Protein AF-A0A1I8D638-F1 (afdb_monomer_lite)

pLDDT: mean 70.07, std 14.97, range [27.53, 92.19]

Secondary structure (DSSP, 8-state):
---S--S--HHHHHHHHSTT-EEEEEE--HHHHHHTGGGSPTTHHHHHHHHHIIIIIS-TTTTTTT--EEEEEEE--TTT-TTHHHHHHHHHHHHHH-B-TT-SSBGGGSS--S-EE---STTTTTS--EEHHHHHHHHHHHHT-HHHHHTTT---HHHHHHHHHHHHHHHHHH-TTTHHHH----

Foldseek 3Di:
DDDPPPDDDPQVVCLVPPFAQEDEAEAEPVVVCVVCVVVDPVCNVVVVQVVCCVVADPDPPCNVVSGYNYPGYYYAYPVVRPCVVVVVVVVVVSQQPDDDVPDPDRQVRDPDVFQFDQDPDPVCNLFFSARPVVVCVLVVCLCPDPVCVVVVNDDDPVRSVVVSVVVVVVCCVPCVPVVCVRGPDD

Sequence (186 aa):
MLTKESMPSPTSKVQARAPNCPVIIVGTHYDDILANLGKLPSNYIESLKTTIRERFIDIADSGKKGLLEVFDTFFVSNKTKFNVKSLFNILYKAAYELKIAGGKVKALEQKFPQILINFDDMALKGYVFLDAQWLFDALSRLVTMKEVIANYGIMEIAVFMKLTAKLCNQWLNKDKTIMKTRFKVD

Structure (mmCIF, N/CA/C/O backbone):
data_AF-A0A1I8D638-F1
#
_entry.id   AF-A0A1I8D638-F1
#
loop_
_atom_site.group_PDB
_atom_site.id
_atom_site.type_symbol
_atom_site.label_atom_id
_atom_site.label_alt_id
_atom_site.label_comp_id
_atom_site.label_asym_id
_atom_site.label_entity_id
_atom_site.label_seq_id
_atom_site.pdbx_PDB_ins_code
_atom_site.Cartn_x
_atom_site.Cartn_y
_atom_site.Cartn_z
_atom_site.occupancy
_atom_site.B_iso_or_equiv
_atom_site.auth_seq_id
_atom_site.auth_comp_id
_atom_site.auth_asym_id
_atom_site.auth_atom_id
_atom_site.pdbx_PDB_model_num
ATOM 1 N N . MET A 1 1 ? -21.589 9.301 -24.549 1.00 30.81 1 MET A N 1
ATOM 2 C CA . MET A 1 1 ? -21.676 8.652 -23.223 1.00 30.81 1 MET A CA 1
ATOM 3 C C . MET A 1 1 ? -20.482 7.722 -23.077 1.00 30.81 1 MET A C 1
ATOM 5 O O . MET A 1 1 ? -20.511 6.632 -23.624 1.00 30.81 1 MET A O 1
ATOM 9 N N . LEU A 1 2 ? -19.406 8.177 -22.433 1.00 27.53 2 LEU A N 1
ATOM 10 C CA . LEU A 1 2 ? -18.275 7.319 -22.068 1.00 27.53 2 LEU A CA 1
ATOM 11 C C . LEU A 1 2 ? -18.612 6.687 -20.714 1.00 27.53 2 LEU A C 1
ATOM 13 O O . LEU A 1 2 ? -18.809 7.392 -19.724 1.00 27.53 2 LEU A O 1
ATOM 17 N N . THR A 1 3 ? -18.788 5.372 -20.712 1.00 32.09 3 THR A N 1
ATOM 18 C CA . THR A 1 3 ? -19.064 4.556 -19.530 1.00 32.09 3 THR A CA 1
ATOM 19 C C . THR A 1 3 ? -17.889 4.634 -18.549 1.00 32.09 3 THR A C 1
ATOM 21 O O . THR A 1 3 ? -16.726 4.665 -18.941 1.00 32.09 3 THR A O 1
ATOM 24 N N . LYS A 1 4 ? -18.204 4.707 -17.252 1.00 34.72 4 LYS A N 1
ATOM 25 C CA . LYS A 1 4 ? -17.300 4.938 -16.105 1.00 34.72 4 LYS A CA 1
ATOM 26 C C . LYS A 1 4 ? -16.267 3.815 -15.828 1.00 34.72 4 LYS A C 1
ATOM 28 O O . LYS A 1 4 ? -15.847 3.657 -14.688 1.00 34.72 4 LYS A O 1
ATOM 33 N N . GLU A 1 5 ? -15.821 3.051 -16.822 1.00 42.62 5 GLU A N 1
ATOM 34 C CA . GLU A 1 5 ? -14.990 1.847 -16.617 1.00 42.62 5 GLU A CA 1
ATOM 35 C C . GLU A 1 5 ? -13.594 1.900 -17.267 1.00 42.62 5 GLU A C 1
ATOM 37 O O . GLU A 1 5 ? -13.072 0.883 -17.708 1.00 42.62 5 GLU A O 1
ATOM 42 N N . SER A 1 6 ? -12.934 3.061 -17.329 1.00 36.56 6 SER A N 1
ATOM 43 C CA . SER A 1 6 ? -11.603 3.149 -17.965 1.00 36.56 6 SER A CA 1
ATOM 44 C C . SER A 1 6 ? -10.405 3.150 -17.007 1.00 36.56 6 SER A C 1
ATOM 46 O O . SER A 1 6 ? -9.287 3.416 -17.447 1.00 36.56 6 SER A O 1
ATOM 48 N N . MET A 1 7 ? -10.580 2.864 -15.712 1.00 32.31 7 MET A N 1
ATOM 49 C CA . MET A 1 7 ? -9.438 2.631 -14.821 1.00 32.31 7 MET A CA 1
ATOM 50 C C . MET A 1 7 ? -9.579 1.305 -14.074 1.00 32.31 7 MET A C 1
ATOM 52 O O . MET A 1 7 ? -10.520 1.161 -13.292 1.00 32.31 7 MET A O 1
ATOM 56 N N . PRO A 1 8 ? -8.639 0.353 -14.250 1.00 47.75 8 PRO A N 1
ATOM 57 C CA . PRO A 1 8 ? -8.574 -0.810 -13.381 1.00 47.75 8 PRO A CA 1
ATOM 58 C C . PRO A 1 8 ? -8.438 -0.322 -11.938 1.00 47.75 8 PRO A C 1
ATOM 60 O O . PRO A 1 8 ? -7.533 0.466 -11.630 1.00 47.75 8 PRO A O 1
ATOM 63 N N . SER A 1 9 ? -9.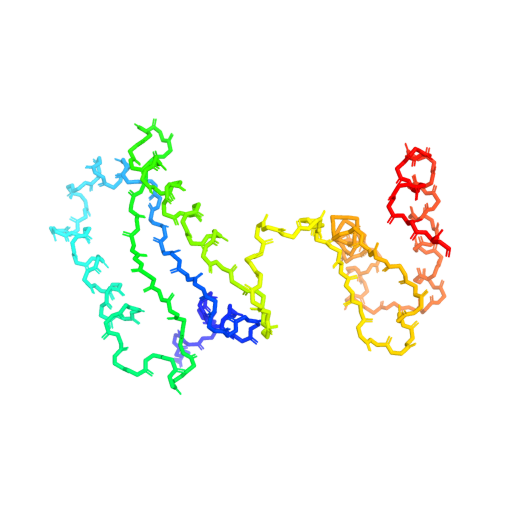356 -0.757 -11.071 1.00 60.38 9 SER A N 1
ATOM 64 C CA . SER A 1 9 ? -9.303 -0.445 -9.648 1.00 60.38 9 SER A CA 1
ATOM 65 C C . SER A 1 9 ? -7.925 -0.838 -9.096 1.00 60.38 9 SER A C 1
ATOM 67 O O . SER A 1 9 ? -7.326 -1.808 -9.564 1.00 60.38 9 SER A O 1
ATOM 69 N N . PRO A 1 10 ? -7.374 -0.122 -8.100 1.00 56.66 10 PRO A N 1
ATOM 70 C CA . PRO A 1 10 ? -6.087 -0.485 -7.500 1.00 56.66 10 PRO A CA 1
ATOM 71 C C . PRO A 1 10 ? -6.001 -1.971 -7.113 1.00 56.66 10 PRO A C 1
ATOM 73 O O . PRO A 1 10 ? -4.953 -2.594 -7.256 1.00 56.66 10 PRO A O 1
ATOM 76 N N . THR A 1 11 ? -7.136 -2.556 -6.725 1.00 54.25 11 THR A N 1
ATOM 77 C CA . THR A 1 11 ? -7.296 -3.980 -6.425 1.00 54.25 11 THR A CA 1
ATOM 78 C C . THR A 1 11 ? -7.024 -4.908 -7.615 1.00 54.25 11 THR A C 1
ATOM 80 O O . THR A 1 11 ? -6.349 -5.918 -7.440 1.00 54.25 11 THR A O 1
ATOM 83 N N . SER A 1 12 ? -7.447 -4.573 -8.839 1.00 57.31 12 SER A N 1
ATOM 84 C CA . SER A 1 12 ? -7.190 -5.432 -10.004 1.00 57.31 12 SER A CA 1
ATOM 85 C C . SER A 1 12 ? -5.722 -5.406 -10.447 1.00 57.31 12 SER A C 1
ATOM 87 O O . SER A 1 12 ? -5.205 -6.411 -10.932 1.00 57.31 12 SER A O 1
ATOM 89 N N . LYS A 1 13 ? -5.004 -4.298 -10.199 1.00 62.06 13 LYS A N 1
ATOM 90 C CA . LYS A 1 13 ? -3.551 -4.203 -10.442 1.00 62.06 13 LYS A CA 1
ATOM 91 C C . LYS A 1 13 ? -2.732 -5.061 -9.478 1.00 62.06 13 LYS A C 1
ATOM 93 O O . LYS A 1 13 ? -1.738 -5.647 -9.901 1.00 62.06 13 LYS A O 1
ATOM 98 N N . VAL A 1 14 ? -3.128 -5.116 -8.203 1.00 58.19 14 VAL A N 1
ATOM 99 C CA . VAL A 1 14 ? -2.468 -5.968 -7.199 1.00 58.19 14 VAL A CA 1
ATOM 100 C C . VAL A 1 14 ? -2.702 -7.433 -7.541 1.00 58.19 14 VAL A C 1
ATOM 102 O O . VAL A 1 14 ? -1.742 -8.188 -7.632 1.00 58.19 14 VAL A O 1
ATOM 105 N N . GLN A 1 15 ? -3.944 -7.812 -7.840 1.00 59.94 15 GLN A N 1
ATOM 106 C CA . GLN A 1 15 ? -4.294 -9.194 -8.159 1.00 59.94 15 GLN A CA 1
ATOM 107 C C . GLN A 1 15 ? -3.544 -9.743 -9.379 1.00 59.94 15 GLN A C 1
ATOM 109 O O . GLN A 1 15 ? -3.073 -10.876 -9.356 1.00 59.94 15 GLN A O 1
ATOM 114 N N . ALA A 1 16 ? -3.384 -8.932 -10.429 1.00 57.12 16 ALA A N 1
ATOM 115 C CA . ALA A 1 16 ? -2.659 -9.331 -11.635 1.00 57.12 16 ALA A CA 1
ATOM 116 C C . ALA A 1 16 ? -1.157 -9.581 -11.398 1.00 57.12 16 ALA A C 1
ATOM 118 O O . ALA A 1 16 ? -0.514 -10.243 -12.208 1.00 57.12 16 ALA A O 1
ATOM 119 N N . ARG A 1 17 ? -0.581 -9.028 -10.321 1.00 61.28 17 ARG A N 1
ATOM 120 C CA . ARG A 1 17 ? 0.860 -9.104 -10.018 1.00 61.28 17 ARG A CA 1
ATOM 121 C C . ARG A 1 17 ? 1.187 -9.965 -8.798 1.00 61.28 17 ARG A C 1
ATOM 123 O O . ARG A 1 17 ? 2.311 -10.436 -8.685 1.00 61.28 17 ARG A O 1
ATOM 130 N N . ALA A 1 18 ? 0.234 -10.144 -7.891 1.00 60.12 18 ALA A N 1
ATOM 131 C CA . ALA A 1 18 ? 0.392 -10.862 -6.634 1.00 60.12 18 ALA A CA 1
ATOM 132 C C . ALA A 1 18 ? -0.913 -11.608 -6.293 1.00 60.12 18 ALA A C 1
ATOM 134 O O . ALA A 1 18 ? -1.657 -11.182 -5.402 1.00 60.12 18 ALA A O 1
ATOM 135 N N . PRO A 1 19 ? -1.228 -12.694 -7.023 1.00 63.66 19 PRO A N 1
ATOM 136 C CA . PRO A 1 19 ? -2.411 -13.498 -6.743 1.00 63.66 19 PRO A CA 1
ATOM 137 C C . PRO A 1 19 ? -2.317 -14.105 -5.336 1.00 63.66 19 PRO A C 1
ATOM 139 O O . PRO A 1 19 ? -1.244 -14.533 -4.912 1.00 63.66 19 PRO A O 1
ATOM 142 N N . ASN A 1 20 ? -3.443 -14.144 -4.618 1.00 63.47 20 ASN A N 1
ATOM 143 C CA . ASN A 1 20 ? -3.562 -14.669 -3.247 1.00 63.47 20 ASN A CA 1
ATOM 144 C C . ASN A 1 20 ? -2.729 -13.910 -2.191 1.00 63.47 20 ASN A C 1
ATOM 146 O O . ASN A 1 20 ? -2.428 -14.447 -1.127 1.00 63.47 20 ASN A O 1
ATOM 150 N N . CYS A 1 21 ? -2.328 -12.667 -2.475 1.00 67.69 21 CYS A N 1
ATOM 151 C CA . CYS A 1 21 ? -1.677 -11.812 -1.487 1.00 67.69 21 CYS A CA 1
ATOM 152 C C . CYS A 1 21 ? -2.709 -11.286 -0.472 1.00 67.69 21 CYS A C 1
ATOM 154 O O . CYS A 1 21 ? -3.770 -10.812 -0.897 1.00 67.69 21 CYS A O 1
ATOM 156 N N . PRO A 1 22 ? -2.414 -11.314 0.843 1.00 72.00 22 PRO A N 1
ATOM 157 C CA . PRO A 1 22 ? -3.300 -10.743 1.846 1.00 72.00 22 PRO A CA 1
ATOM 158 C C . PRO A 1 22 ? -3.406 -9.226 1.681 1.00 72.00 22 PRO A C 1
ATOM 160 O O . PRO A 1 22 ? -2.396 -8.520 1.632 1.00 72.00 22 PRO A O 1
ATOM 163 N N . VAL A 1 23 ? -4.634 -8.706 1.638 1.00 78.00 23 VAL A N 1
ATOM 164 C CA . VAL A 1 23 ? -4.889 -7.264 1.523 1.00 78.00 23 VAL A CA 1
ATOM 165 C C . VAL A 1 23 ? -5.687 -6.756 2.717 1.00 78.00 23 VAL A C 1
ATOM 167 O O . VAL A 1 23 ? -6.638 -7.381 3.179 1.00 78.00 23 VAL A O 1
ATOM 170 N N . ILE A 1 24 ? -5.299 -5.584 3.217 1.00 82.38 24 ILE A N 1
ATOM 171 C CA . ILE A 1 24 ? -6.010 -4.858 4.271 1.00 82.38 24 ILE A CA 1
ATOM 172 C C . ILE A 1 24 ? -6.412 -3.501 3.704 1.00 82.38 24 ILE A C 1
ATOM 174 O O . ILE A 1 24 ? -5.575 -2.775 3.163 1.00 82.38 24 ILE A O 1
ATOM 178 N N . ILE A 1 25 ? -7.688 -3.146 3.835 1.00 84.94 25 ILE A N 1
ATOM 179 C CA . ILE A 1 25 ? -8.183 -1.833 3.414 1.00 84.94 25 ILE A CA 1
ATOM 180 C C . ILE A 1 25 ? -8.064 -0.872 4.598 1.00 84.94 25 ILE A C 1
ATOM 182 O O . ILE A 1 25 ? -8.566 -1.146 5.687 1.00 84.94 25 ILE A O 1
ATOM 186 N N . VAL A 1 26 ? -7.403 0.270 4.397 1.00 88.31 26 VAL A N 1
ATOM 187 C CA . VAL A 1 26 ? -7.189 1.269 5.455 1.00 88.31 26 VAL A CA 1
ATOM 188 C C . VAL A 1 26 ? -7.866 2.587 5.087 1.00 88.31 26 VAL A C 1
ATOM 190 O O . VAL A 1 26 ? -7.452 3.273 4.155 1.00 88.31 26 VAL A O 1
ATOM 193 N N . GLY A 1 27 ? -8.898 2.957 5.844 1.00 88.00 27 GLY A N 1
ATOM 194 C CA . GLY A 1 27 ? -9.519 4.278 5.792 1.00 88.00 27 GLY A CA 1
ATOM 195 C C . GLY A 1 27 ? -8.747 5.261 6.669 1.00 88.00 27 GLY A C 1
ATOM 196 O O . GLY A 1 27 ? -8.607 5.044 7.869 1.00 88.00 27 GLY A O 1
ATOM 197 N N . THR A 1 28 ? -8.237 6.343 6.089 1.00 87.88 28 THR A N 1
ATOM 198 C CA . THR A 1 28 ? -7.481 7.379 6.817 1.00 87.88 28 THR A CA 1
ATOM 199 C C . THR A 1 28 ? -8.359 8.593 7.136 1.00 87.88 28 THR A C 1
ATOM 201 O O . THR A 1 28 ? -9.505 8.654 6.696 1.00 87.88 28 THR A O 1
ATOM 204 N N . HIS A 1 29 ? -7.825 9.558 7.896 1.00 89.06 29 HIS A N 1
ATOM 205 C CA . HIS A 1 29 ? -8.517 10.810 8.255 1.00 89.06 29 HIS A CA 1
ATOM 206 C C . HIS A 1 29 ? -9.851 10.586 8.983 1.00 89.06 29 HIS A C 1
ATOM 208 O O . HIS A 1 29 ? -10.813 11.334 8.816 1.00 89.06 29 HIS A O 1
ATOM 214 N N . TYR A 1 30 ? -9.923 9.534 9.805 1.00 89.62 30 TYR A N 1
ATOM 215 C CA . TYR A 1 30 ? -11.141 9.195 10.540 1.00 89.62 30 TYR A CA 1
ATOM 216 C C . TYR A 1 30 ? -11.636 10.342 11.436 1.00 89.62 30 TYR A C 1
ATOM 218 O O . TYR A 1 30 ? -12.834 10.555 11.581 1.00 89.62 30 TYR A O 1
ATOM 226 N N . ASP A 1 31 ? -10.711 11.120 11.990 1.00 89.81 31 ASP A N 1
ATOM 227 C CA . ASP A 1 31 ? -10.987 12.312 12.786 1.00 89.81 31 ASP A CA 1
ATOM 228 C C . ASP A 1 31 ? -11.711 13.414 12.004 1.00 89.81 31 ASP A C 1
ATOM 230 O O . ASP A 1 31 ? -12.661 14.000 12.523 1.00 89.81 31 ASP A O 1
ATOM 234 N N . ASP A 1 32 ? -11.330 13.653 10.749 1.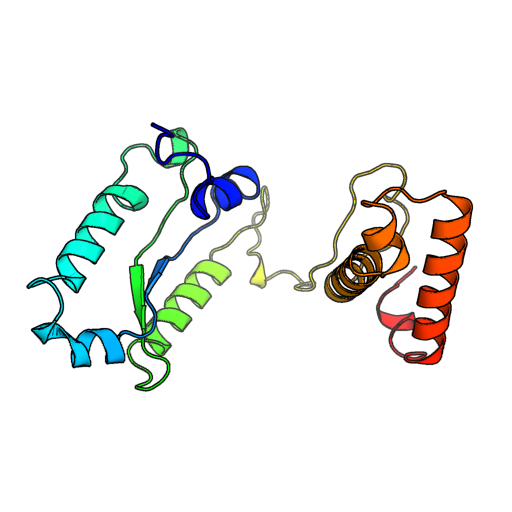00 89.06 32 ASP A N 1
ATOM 235 C CA . ASP A 1 32 ? -11.986 14.659 9.908 1.00 89.06 32 ASP A CA 1
ATOM 236 C C . ASP A 1 32 ? -13.389 14.211 9.484 1.00 89.06 32 ASP A C 1
ATOM 238 O O . ASP A 1 32 ? -14.304 15.031 9.385 1.00 89.06 32 ASP A O 1
ATOM 242 N N . ILE A 1 33 ? -13.585 12.905 9.278 1.00 86.94 33 ILE A N 1
ATOM 243 C CA . ILE A 1 33 ? -14.903 12.319 8.994 1.00 86.94 33 ILE A CA 1
ATOM 244 C C . ILE A 1 33 ? -15.831 12.521 10.195 1.00 86.94 33 ILE A C 1
ATOM 246 O O . ILE A 1 33 ? -16.963 12.970 10.020 1.00 86.94 33 ILE A O 1
ATOM 250 N N . LEU A 1 34 ? -15.346 12.249 11.412 1.00 86.56 34 LEU A N 1
ATOM 251 C CA . LEU A 1 34 ? -16.111 12.466 12.642 1.00 86.56 34 LEU A CA 1
ATOM 252 C C . LEU A 1 34 ? -16.459 13.947 12.851 1.00 86.56 34 LEU A C 1
ATOM 254 O O . LEU A 1 34 ? -17.591 14.269 13.205 1.00 86.56 34 LEU A O 1
ATOM 258 N N . ALA A 1 35 ? -15.516 14.853 12.582 1.00 86.69 35 ALA A N 1
ATOM 259 C CA . ALA A 1 35 ? -15.741 16.293 12.699 1.00 86.69 35 ALA A CA 1
ATOM 260 C C . ALA A 1 35 ? -16.771 16.833 11.687 1.00 86.69 35 ALA A C 1
ATOM 262 O O . ALA A 1 35 ? -17.405 17.856 11.939 1.00 86.69 35 ALA A O 1
ATOM 263 N N . ASN A 1 36 ? -16.962 16.149 10.554 1.00 86.62 36 ASN A N 1
ATOM 264 C CA . ASN A 1 36 ? -17.872 16.557 9.481 1.00 86.62 36 ASN A CA 1
ATOM 265 C C . ASN A 1 36 ? -19.113 15.659 9.354 1.00 86.62 36 ASN A C 1
ATOM 267 O O . ASN A 1 36 ? -19.772 15.685 8.313 1.00 86.62 36 ASN A O 1
ATOM 271 N N . LEU A 1 37 ? -19.483 14.910 10.400 1.00 80.44 37 LEU A N 1
ATOM 272 C CA . LEU A 1 37 ? -20.666 14.037 10.378 1.00 80.44 37 LEU A CA 1
ATOM 273 C C . LEU A 1 37 ? -21.953 14.775 9.981 1.00 80.44 37 LEU A C 1
ATOM 275 O O . LEU A 1 37 ? -22.783 14.199 9.293 1.00 80.44 37 LEU A O 1
ATOM 279 N N . GLY A 1 38 ? -22.093 16.059 10.328 1.00 79.12 38 GLY A N 1
ATOM 280 C CA . GLY A 1 38 ? -23.257 16.870 9.940 1.00 79.12 38 GLY A CA 1
ATOM 281 C C . GLY A 1 38 ? -23.368 17.182 8.440 1.00 79.12 38 GLY A C 1
ATOM 282 O O . GLY A 1 38 ? -24.427 17.605 7.989 1.00 79.12 38 GLY A O 1
ATOM 283 N N . LYS A 1 39 ? -22.296 16.989 7.659 1.00 84.44 39 LYS A N 1
ATOM 284 C CA . LYS A 1 39 ? -22.277 17.164 6.193 1.00 84.44 39 LYS A CA 1
ATOM 285 C C . LYS A 1 39 ? -22.324 15.837 5.438 1.00 84.44 39 LYS A C 1
ATOM 287 O O . LYS A 1 39 ? -22.452 15.834 4.215 1.00 84.44 39 LYS A O 1
ATOM 292 N N . LEU A 1 40 ? -22.151 14.727 6.147 1.00 82.88 40 LEU A N 1
ATOM 293 C CA . LEU A 1 40 ? -22.117 13.391 5.577 1.00 82.88 40 LEU A CA 1
ATOM 294 C C . LEU A 1 40 ? -23.476 12.708 5.761 1.00 82.88 40 LEU A C 1
ATOM 296 O O . LEU A 1 40 ? -24.234 13.068 6.662 1.00 82.88 40 LEU A O 1
ATOM 300 N N . PRO A 1 41 ? -23.798 11.709 4.923 1.00 82.25 41 PRO A N 1
ATOM 301 C CA . PRO A 1 41 ? -24.972 10.876 5.137 1.00 82.25 41 PRO A CA 1
ATOM 302 C C . PRO A 1 41 ? -24.966 10.270 6.546 1.00 82.25 41 PRO A C 1
ATOM 304 O O . PRO A 1 41 ? -23.911 9.887 7.065 1.00 82.25 41 PRO A O 1
ATOM 307 N N . SER A 1 42 ? -26.143 10.139 7.157 1.00 80.44 42 SER A N 1
ATOM 308 C CA . SER A 1 42 ? -26.278 9.395 8.409 1.00 80.44 42 SER A CA 1
ATOM 309 C C . SER A 1 42 ? -25.725 7.977 8.230 1.00 80.44 42 SER A C 1
ATOM 311 O O . SER A 1 42 ? -25.888 7.352 7.182 1.00 80.44 42 SER A O 1
ATOM 313 N N . ASN A 1 43 ? -25.003 7.485 9.238 1.00 84.25 43 ASN A N 1
ATOM 314 C CA . ASN A 1 43 ? -24.348 6.172 9.219 1.00 84.25 43 ASN A CA 1
ATOM 315 C C . ASN A 1 43 ? -23.342 5.960 8.067 1.00 84.25 43 ASN A C 1
ATOM 317 O O . ASN A 1 43 ? -23.059 4.820 7.703 1.00 84.25 43 ASN A O 1
ATOM 321 N N . TYR A 1 44 ? -22.744 7.027 7.520 1.00 86.19 44 TYR A N 1
ATOM 322 C CA . TYR A 1 44 ? -21.774 6.947 6.418 1.00 86.19 44 TYR A CA 1
ATOM 323 C C . TYR A 1 44 ? -20.658 5.912 6.640 1.00 86.19 44 TYR A C 1
ATOM 325 O O . TYR A 1 44 ? -20.383 5.099 5.761 1.00 86.19 44 TYR A O 1
ATOM 333 N N . ILE A 1 45 ? -20.035 5.899 7.824 1.00 85.12 45 ILE A N 1
ATOM 334 C CA . ILE A 1 45 ? -18.943 4.962 8.147 1.00 85.12 45 ILE A CA 1
ATOM 335 C C . ILE A 1 45 ? -19.435 3.510 8.135 1.00 85.12 45 ILE A C 1
ATOM 337 O O . ILE A 1 45 ? -18.719 2.616 7.687 1.00 85.12 45 ILE A O 1
ATOM 341 N N . GLU A 1 46 ? -20.641 3.266 8.637 1.00 87.94 46 GLU A N 1
ATOM 342 C CA . GLU A 1 46 ? -21.214 1.926 8.725 1.00 87.94 46 GLU A CA 1
ATOM 343 C C . GLU A 1 46 ? -21.656 1.429 7.350 1.00 87.94 46 GLU A C 1
ATOM 345 O O . GLU A 1 46 ? -21.275 0.335 6.946 1.00 87.94 46 GLU A O 1
ATOM 350 N N . SER A 1 47 ? -22.317 2.284 6.567 1.00 86.56 47 SER A N 1
ATOM 351 C CA . SER A 1 47 ? -22.637 2.014 5.164 1.00 86.56 47 SER A CA 1
ATOM 352 C C . SER A 1 47 ? -21.381 1.725 4.333 1.00 86.56 47 SER A C 1
ATOM 354 O O . SER A 1 47 ? -21.366 0.787 3.534 1.00 86.56 47 SER A O 1
ATOM 356 N N . LEU A 1 48 ? -20.295 2.472 4.560 1.00 85.06 48 LEU A N 1
ATOM 357 C CA . LEU A 1 48 ? -19.017 2.248 3.890 1.00 85.06 48 LEU A CA 1
ATOM 358 C C . LEU A 1 48 ? -18.393 0.905 4.291 1.00 85.06 48 LEU A C 1
ATOM 360 O O . LEU A 1 48 ? -17.936 0.168 3.421 1.00 85.06 48 LEU A O 1
ATOM 364 N N . LYS A 1 49 ? -18.406 0.558 5.585 1.00 86.06 49 LYS A N 1
ATOM 365 C CA . LYS A 1 49 ? -17.952 -0.756 6.073 1.00 86.06 49 LYS A CA 1
ATOM 366 C C . LYS A 1 49 ? -18.733 -1.892 5.425 1.00 86.06 49 LYS A C 1
ATOM 368 O O . LYS A 1 49 ? -18.115 -2.837 4.946 1.00 86.06 49 LYS A O 1
ATOM 373 N N . THR A 1 50 ? -20.058 -1.785 5.384 1.00 85.69 50 THR A N 1
ATOM 374 C CA . THR A 1 50 ? -20.936 -2.780 4.758 1.00 85.69 50 THR A CA 1
ATOM 375 C C . THR A 1 50 ? -20.647 -2.900 3.268 1.00 85.69 50 THR A C 1
ATOM 377 O O . THR A 1 50 ? -20.386 -3.995 2.785 1.00 85.69 50 THR A O 1
ATOM 380 N N . THR A 1 51 ? -20.548 -1.772 2.560 1.00 83.44 51 THR A N 1
ATOM 381 C CA . THR A 1 51 ? -20.217 -1.753 1.128 1.00 83.44 51 THR A CA 1
ATOM 382 C C . THR A 1 51 ? -18.871 -2.423 0.850 1.00 83.44 51 THR A C 1
ATOM 384 O O . THR A 1 51 ? -18.731 -3.149 -0.132 1.00 83.44 51 THR A O 1
ATOM 387 N N . ILE A 1 52 ? -17.862 -2.181 1.693 1.00 82.62 52 ILE A N 1
ATOM 388 C CA . ILE A 1 52 ? -16.547 -2.809 1.541 1.00 82.62 52 ILE A CA 1
ATOM 389 C C . ILE A 1 52 ? -16.626 -4.307 1.839 1.00 82.62 52 ILE A C 1
ATOM 391 O O . ILE A 1 52 ? -16.060 -5.096 1.086 1.00 82.62 52 ILE A O 1
ATOM 395 N N . ARG A 1 53 ? -17.349 -4.707 2.891 1.00 82.06 53 ARG A N 1
ATOM 396 C CA . ARG A 1 53 ? -17.538 -6.120 3.228 1.00 82.06 53 ARG A CA 1
ATOM 397 C C . ARG A 1 53 ? -18.195 -6.884 2.092 1.00 82.06 53 ARG A C 1
ATOM 399 O O . ARG A 1 53 ? -17.597 -7.828 1.595 1.00 82.06 53 ARG A O 1
ATOM 406 N N . GLU A 1 54 ? -19.333 -6.410 1.602 1.00 80.00 54 GLU A N 1
ATOM 407 C CA . GLU A 1 54 ? -20.076 -7.049 0.511 1.00 80.00 54 GLU A CA 1
ATOM 408 C C . GLU A 1 54 ? -19.270 -7.124 -0.793 1.00 80.00 54 GLU A C 1
ATOM 410 O O . GLU A 1 54 ? -19.379 -8.090 -1.545 1.00 80.00 54 GLU A O 1
ATOM 415 N N . ARG A 1 55 ? -18.448 -6.105 -1.082 1.00 72.19 55 ARG A N 1
ATOM 416 C CA . ARG A 1 55 ? -17.689 -6.036 -2.341 1.00 72.19 55 ARG A CA 1
ATOM 417 C C . ARG A 1 55 ? -16.333 -6.718 -2.310 1.00 72.19 55 ARG A C 1
ATOM 419 O O . ARG A 1 55 ? -15.808 -6.984 -3.388 1.00 72.19 55 ARG A O 1
ATOM 426 N N . PHE A 1 56 ? -15.732 -6.906 -1.137 1.00 72.38 56 PHE A N 1
ATOM 427 C CA . PHE A 1 56 ? -14.327 -7.309 -1.033 1.00 72.38 56 PHE A CA 1
ATOM 428 C C . PHE A 1 56 ? -14.052 -8.423 -0.017 1.00 72.38 56 PHE A C 1
ATOM 430 O O . PHE A 1 56 ? -13.075 -9.138 -0.207 1.00 72.38 56 PHE A O 1
ATOM 437 N N . ILE A 1 57 ? -14.873 -8.581 1.027 1.00 71.88 57 ILE A N 1
ATOM 438 C CA . ILE A 1 57 ? -14.621 -9.526 2.132 1.00 71.88 57 ILE A CA 1
ATOM 439 C C . ILE A 1 57 ? -15.559 -10.738 2.025 1.00 71.88 57 ILE A C 1
ATOM 441 O O . ILE A 1 57 ? -15.094 -11.866 1.905 1.00 71.88 57 ILE A O 1
ATOM 445 N N . ASP A 1 58 ? -16.871 -10.510 1.959 1.00 71.06 58 ASP A N 1
ATOM 446 C CA . ASP A 1 58 ? -17.910 -11.552 1.931 1.00 71.06 58 ASP A CA 1
ATOM 447 C C . ASP A 1 58 ? -18.200 -12.055 0.505 1.00 71.06 58 ASP A C 1
ATOM 449 O O . ASP A 1 58 ? -19.341 -12.317 0.118 1.00 71.06 58 ASP A O 1
ATOM 453 N N . ILE A 1 59 ? -17.158 -12.198 -0.316 1.00 68.25 59 ILE A N 1
ATOM 454 C CA . ILE A 1 59 ? -17.300 -12.771 -1.655 1.00 68.25 59 ILE A CA 1
ATOM 455 C C . ILE A 1 59 ? -17.102 -14.284 -1.575 1.00 68.25 59 ILE A C 1
ATOM 457 O O . ILE A 1 59 ? -15.979 -14.777 -1.454 1.00 68.25 59 ILE A O 1
ATOM 461 N N . ALA A 1 60 ? -18.194 -15.034 -1.730 1.00 59.47 60 ALA A N 1
ATOM 462 C CA . ALA A 1 60 ? -18.131 -16.481 -1.899 1.00 59.47 60 ALA A CA 1
ATOM 463 C C . ALA A 1 60 ? -17.259 -16.864 -3.115 1.00 59.47 60 ALA A C 1
ATOM 465 O O . ALA A 1 60 ? -17.403 -16.305 -4.215 1.00 59.47 60 ALA A O 1
ATOM 466 N N . ASP A 1 61 ? -16.362 -17.833 -2.904 1.00 59.59 61 ASP A N 1
ATOM 467 C CA . ASP A 1 61 ? -15.379 -18.324 -3.880 1.00 59.59 61 ASP A CA 1
ATOM 468 C C . ASP A 1 61 ? -14.386 -17.252 -4.397 1.00 59.59 61 ASP A C 1
ATOM 470 O O . ASP A 1 61 ? -13.937 -17.321 -5.545 1.00 59.59 61 ASP A O 1
ATOM 474 N N . SER A 1 62 ? -13.998 -16.274 -3.564 1.00 56.56 62 SER A N 1
ATOM 475 C CA . SER A 1 62 ? -12.999 -15.241 -3.911 1.00 56.56 62 SER A CA 1
ATOM 476 C C . SER A 1 62 ? -11.681 -15.830 -4.442 1.00 56.56 62 SER A C 1
ATOM 478 O O . SER A 1 62 ? -11.204 -15.415 -5.501 1.00 56.56 62 SER A O 1
ATOM 480 N N . GLY A 1 63 ? -11.158 -16.873 -3.788 1.00 53.28 63 GLY A N 1
ATOM 481 C CA . GLY A 1 63 ? -9.927 -17.562 -4.193 1.00 53.28 63 GLY A CA 1
ATOM 482 C C . GLY A 1 63 ? -10.021 -18.303 -5.535 1.00 53.28 63 GLY A C 1
ATOM 483 O O . GLY A 1 63 ? -9.031 -18.400 -6.253 1.00 53.28 63 GLY A O 1
ATOM 484 N N . LYS A 1 64 ? -11.212 -18.775 -5.939 1.00 55.47 64 LYS A N 1
ATOM 485 C CA . LYS A 1 64 ? -11.418 -19.419 -7.256 1.00 55.47 64 LYS A CA 1
ATOM 486 C C . LYS A 1 64 ? -11.680 -18.411 -8.373 1.00 55.47 64 LYS A C 1
ATOM 488 O O . LYS A 1 64 ? -11.405 -18.699 -9.532 1.00 55.47 64 LYS A O 1
ATOM 493 N N . LYS A 1 65 ? -12.204 -17.231 -8.030 1.00 55.56 65 LYS A N 1
ATOM 494 C CA . LYS A 1 65 ? -12.461 -16.126 -8.968 1.00 55.56 65 LYS A CA 1
ATOM 495 C C . LYS A 1 65 ? -11.236 -15.246 -9.213 1.00 55.56 65 LYS A C 1
ATOM 497 O O . LYS A 1 65 ? -11.336 -14.282 -9.966 1.00 55.56 65 LYS A O 1
ATOM 502 N N . GLY A 1 66 ? -10.103 -15.553 -8.578 1.00 56.12 66 GLY A N 1
ATOM 503 C CA . GLY A 1 66 ? -8.912 -14.720 -8.656 1.00 56.12 66 GLY A CA 1
ATOM 504 C C . GLY A 1 66 ? -9.190 -13.316 -8.129 1.00 56.12 66 GLY A C 1
ATOM 505 O O . GLY A 1 66 ? -8.821 -12.349 -8.781 1.00 56.12 66 GLY A O 1
ATOM 506 N N . LEU A 1 67 ? -9.868 -13.200 -6.987 1.00 60.00 67 LEU A N 1
ATOM 507 C CA . LEU A 1 67 ? -10.068 -11.944 -6.266 1.00 60.00 67 LEU A CA 1
ATOM 508 C C . LEU A 1 67 ? -9.114 -11.889 -5.065 1.00 60.00 67 LEU A C 1
ATOM 510 O O . LEU A 1 67 ? -8.668 -12.924 -4.575 1.00 60.00 67 LEU A O 1
ATOM 514 N N . LEU A 1 68 ? -8.785 -10.678 -4.611 1.00 61.94 68 LEU A N 1
ATOM 515 C CA . LEU A 1 68 ? -7.913 -10.485 -3.451 1.00 61.94 68 LEU A CA 1
ATOM 516 C C . LEU A 1 68 ? -8.583 -11.034 -2.189 1.00 61.94 68 LEU A C 1
ATOM 518 O O . LEU A 1 68 ? -9.767 -10.785 -1.961 1.00 61.94 68 LEU A O 1
ATOM 522 N N . GLU A 1 69 ? -7.809 -11.698 -1.335 1.00 65.94 69 GLU A N 1
ATOM 523 C CA . GLU A 1 69 ? -8.247 -12.041 0.017 1.00 65.94 69 GLU A CA 1
ATOM 524 C C . GLU A 1 69 ? -8.134 -10.791 0.895 1.00 65.94 69 GLU A C 1
ATOM 526 O O . GLU A 1 69 ? -7.078 -10.485 1.460 1.00 65.94 69 GLU A O 1
ATOM 531 N N . VAL A 1 70 ? -9.216 -10.010 0.954 1.00 70.94 70 VAL A N 1
ATOM 532 C CA . VAL A 1 70 ? -9.293 -8.862 1.858 1.00 70.94 70 VAL A CA 1
A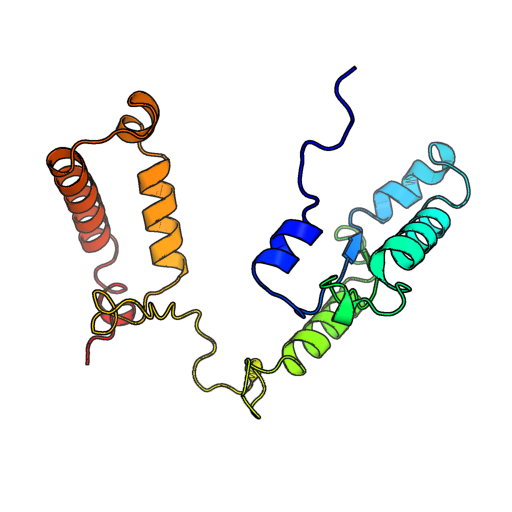TOM 533 C C . VAL A 1 70 ? -9.679 -9.352 3.247 1.00 70.94 70 VAL A C 1
ATOM 535 O O . VAL A 1 70 ? -10.780 -9.851 3.451 1.00 70.94 70 VAL A O 1
ATOM 538 N N . PHE A 1 71 ? -8.767 -9.192 4.204 1.00 69.06 71 PHE A N 1
ATOM 539 C CA . PHE A 1 71 ? -8.945 -9.705 5.564 1.00 69.06 71 PHE A CA 1
ATOM 540 C C . PHE A 1 71 ? -9.894 -8.844 6.392 1.00 69.06 71 PHE A C 1
ATOM 542 O O . PHE A 1 71 ? -10.747 -9.365 7.103 1.00 69.06 71 PHE A O 1
ATOM 549 N N . ASP A 1 72 ? -9.719 -7.523 6.337 1.00 72.50 72 ASP A N 1
ATOM 550 C CA . ASP A 1 72 ? -10.539 -6.588 7.102 1.00 72.50 72 ASP A CA 1
ATOM 551 C C . ASP A 1 72 ? -10.361 -5.146 6.600 1.00 72.50 72 ASP A C 1
ATOM 553 O O . ASP A 1 72 ? -9.495 -4.836 5.770 1.00 72.50 72 ASP A O 1
ATOM 557 N N . THR A 1 73 ? -11.179 -4.248 7.146 1.00 84.19 73 THR A N 1
ATOM 558 C CA . THR A 1 73 ? -11.108 -2.802 6.941 1.00 84.19 73 THR A CA 1
ATOM 559 C C . THR A 1 73 ? -10.848 -2.070 8.253 1.00 84.19 73 THR A C 1
ATOM 561 O O . THR A 1 73 ? -11.658 -2.113 9.178 1.00 84.19 73 THR A O 1
ATOM 564 N N . PHE A 1 74 ? -9.760 -1.301 8.311 1.00 87.50 74 PHE A N 1
ATOM 565 C CA . PHE A 1 74 ? -9.393 -0.499 9.479 1.00 87.50 74 PHE A CA 1
ATOM 566 C C . PHE A 1 74 ? -9.543 0.991 9.196 1.00 87.50 74 PHE A C 1
ATOM 568 O O . PHE A 1 74 ? -8.949 1.517 8.260 1.00 87.50 74 PHE A O 1
ATOM 575 N N . PHE A 1 75 ? -10.286 1.696 10.047 1.00 88.88 75 PHE A N 1
ATOM 576 C CA . PHE A 1 75 ? -10.312 3.158 10.046 1.00 88.88 75 PHE A CA 1
ATOM 577 C C . PHE A 1 75 ? -9.327 3.684 11.080 1.00 88.88 75 PHE A C 1
ATOM 579 O O . PHE A 1 75 ? -9.361 3.253 12.235 1.00 88.88 75 PHE A O 1
ATOM 586 N N . VAL A 1 76 ? -8.459 4.601 10.659 1.00 92.19 76 VAL A N 1
ATOM 587 C CA . VAL A 1 76 ? -7.376 5.158 11.470 1.00 92.19 76 VAL A CA 1
ATOM 588 C C . VAL A 1 76 ? -7.326 6.679 11.371 1.00 92.19 76 VAL A C 1
ATOM 590 O O . VAL A 1 76 ? -7.718 7.288 10.373 1.00 92.19 76 VAL A O 1
ATOM 593 N N . SER A 1 77 ? -6.774 7.299 12.409 1.00 90.12 77 SER A N 1
ATOM 594 C CA . SER A 1 77 ? -6.415 8.716 12.401 1.00 90.12 77 SER A CA 1
ATOM 595 C C . SER A 1 77 ? -4.963 8.869 12.823 1.00 90.12 77 SER A C 1
ATOM 597 O O . SER A 1 77 ? -4.571 8.452 13.913 1.00 90.12 77 SER A O 1
ATOM 599 N N . ASN A 1 78 ? -4.157 9.509 11.977 1.00 84.94 78 ASN A N 1
ATOM 600 C CA . ASN A 1 78 ? -2.770 9.805 12.327 1.00 84.94 78 ASN A CA 1
ATOM 601 C C . ASN A 1 78 ? -2.657 11.001 13.292 1.00 84.94 78 ASN A C 1
ATOM 603 O O . ASN A 1 78 ? -1.662 11.112 14.011 1.00 84.94 78 ASN A O 1
ATOM 607 N N . LYS A 1 79 ? -3.685 11.862 13.338 1.00 87.62 79 LYS A N 1
ATOM 608 C CA . LYS A 1 79 ? -3.765 13.031 14.223 1.00 87.62 79 LYS A CA 1
ATOM 609 C C . LYS A 1 79 ? -4.079 12.624 15.659 1.00 87.62 79 LYS A C 1
ATOM 611 O O . LYS A 1 79 ? -3.339 12.966 16.570 1.00 87.62 79 LYS A O 1
ATOM 616 N N . THR A 1 80 ? -5.141 11.842 15.849 1.00 88.69 80 THR A N 1
ATOM 617 C CA . THR A 1 80 ? -5.589 11.387 17.181 1.00 88.69 80 THR A CA 1
ATOM 618 C C . THR A 1 80 ? -4.937 10.074 17.615 1.00 88.69 80 THR A C 1
ATOM 620 O O . THR A 1 80 ? -5.162 9.609 18.727 1.00 88.69 80 THR A O 1
ATOM 623 N N . LYS A 1 81 ? -4.146 9.452 16.728 1.00 87.75 81 LYS A N 1
ATOM 624 C CA . LYS A 1 81 ? -3.582 8.098 16.881 1.00 87.75 81 LYS A CA 1
ATOM 625 C C . LYS A 1 81 ? -4.638 6.999 17.026 1.00 87.75 81 LYS A C 1
ATOM 627 O O . LYS A 1 81 ? -4.307 5.869 17.394 1.00 87.75 81 LYS A O 1
ATOM 632 N N . PHE A 1 82 ? -5.892 7.295 16.677 1.00 90.44 82 PHE A N 1
ATOM 633 C CA . PHE A 1 82 ? -6.988 6.339 16.735 1.00 90.44 82 PHE A CA 1
ATOM 634 C C . PHE A 1 82 ? -6.677 5.094 15.900 1.00 90.44 82 PHE A C 1
ATOM 636 O O . PHE A 1 82 ? -6.372 5.192 14.708 1.00 90.44 82 PHE A O 1
ATOM 643 N N . ASN A 1 83 ? -6.775 3.930 16.548 1.00 87.00 83 ASN A N 1
ATOM 644 C CA . ASN A 1 83 ? -6.698 2.592 15.955 1.00 87.00 83 ASN A CA 1
ATOM 645 C C . ASN A 1 83 ? -5.381 2.241 15.223 1.00 87.00 83 ASN A C 1
ATOM 647 O O . ASN A 1 83 ? -5.261 1.172 14.627 1.00 87.00 83 ASN A O 1
ATOM 651 N N . VAL A 1 84 ? -4.359 3.099 15.313 1.00 86.94 84 VAL A N 1
ATOM 652 C CA . VAL A 1 84 ? -3.045 2.886 14.685 1.00 86.94 84 VAL A CA 1
ATOM 653 C C . VAL A 1 84 ? -2.343 1.657 15.273 1.00 86.94 84 VAL A C 1
ATOM 655 O O . VAL A 1 84 ? -1.796 0.846 14.532 1.00 86.94 84 VAL A O 1
ATOM 658 N N . LYS A 1 85 ? -2.394 1.465 16.599 1.00 86.75 85 LYS A N 1
ATOM 659 C CA . LYS A 1 85 ? -1.781 0.300 17.264 1.00 86.75 85 LYS A CA 1
ATOM 660 C C . LYS A 1 85 ? -2.422 -1.022 16.824 1.00 86.75 85 LYS A C 1
ATOM 662 O O . LYS A 1 85 ? -1.712 -1.986 16.560 1.00 86.75 85 LYS A O 1
ATOM 667 N N . SER A 1 86 ? -3.747 -1.051 16.697 1.00 88.00 86 SER A N 1
ATOM 668 C CA . SER A 1 86 ? -4.481 -2.218 16.196 1.00 88.00 86 SER A CA 1
ATOM 669 C C . SER A 1 86 ? -4.100 -2.539 14.751 1.00 88.00 86 SER A C 1
ATOM 671 O O . SER A 1 86 ? -3.866 -3.703 14.434 1.00 88.00 86 SER A O 1
ATOM 673 N N . LEU A 1 87 ? -3.958 -1.509 13.904 1.00 86.88 87 LEU A N 1
ATOM 674 C CA . LEU A 1 87 ? -3.480 -1.660 12.529 1.00 86.88 87 LEU A CA 1
ATOM 675 C C . LEU A 1 87 ? -2.061 -2.258 12.482 1.00 86.88 87 LEU A C 1
ATOM 677 O O . LEU A 1 87 ? -1.800 -3.169 11.703 1.00 86.88 87 LEU A O 1
ATOM 681 N N . PHE A 1 88 ? -1.143 -1.802 13.338 1.00 84.62 88 PHE A N 1
ATOM 682 C CA . PHE A 1 88 ? 0.199 -2.392 13.408 1.00 84.62 88 PHE A CA 1
ATOM 683 C C . PHE A 1 88 ? 0.177 -3.861 13.830 1.00 84.62 88 PHE A C 1
ATOM 685 O O . PHE A 1 88 ? 0.890 -4.670 13.241 1.00 84.62 88 PHE A O 1
ATOM 692 N N . ASN A 1 89 ? -0.657 -4.222 14.806 1.00 85.56 89 ASN A N 1
ATOM 693 C CA . ASN A 1 89 ? -0.761 -5.605 15.266 1.00 85.56 89 ASN A CA 1
ATOM 694 C C . ASN A 1 89 ? -1.245 -6.542 14.150 1.00 85.56 89 ASN A C 1
ATOM 696 O O . ASN A 1 89 ? -0.680 -7.621 13.978 1.00 85.56 89 ASN A O 1
ATOM 700 N N . ILE A 1 90 ? -2.257 -6.132 13.375 1.00 82.75 90 ILE A N 1
ATOM 701 C CA . ILE A 1 90 ? -2.755 -6.956 12.266 1.00 82.75 90 ILE A CA 1
ATOM 702 C C . ILE A 1 90 ? -1.753 -7.021 11.110 1.00 82.75 90 ILE A C 1
ATOM 704 O O . ILE A 1 90 ? -1.566 -8.092 10.542 1.00 82.75 90 ILE A O 1
ATOM 708 N N . LEU A 1 91 ? -1.049 -5.922 10.809 1.00 82.62 91 LEU A N 1
ATOM 709 C CA . LEU A 1 91 ? 0.012 -5.909 9.798 1.00 82.62 91 LEU A CA 1
ATOM 710 C C . LEU A 1 91 ? 1.153 -6.849 10.184 1.00 82.62 91 LEU A C 1
ATOM 712 O O . LEU A 1 91 ? 1.604 -7.633 9.355 1.00 82.62 91 LEU A O 1
ATOM 716 N N . TYR A 1 92 ? 1.594 -6.801 11.443 1.00 81.69 92 TYR A N 1
ATOM 717 C CA . TYR A 1 92 ? 2.637 -7.689 11.945 1.00 81.69 92 TYR A CA 1
ATOM 718 C C . TYR A 1 92 ? 2.199 -9.151 11.873 1.00 81.69 92 TYR A C 1
ATOM 720 O O . TYR A 1 92 ? 2.950 -9.990 11.382 1.00 81.69 92 TYR A O 1
ATOM 728 N N . LYS A 1 93 ? 0.967 -9.453 12.300 1.00 81.00 93 LYS A N 1
ATOM 729 C CA . LYS A 1 93 ? 0.403 -10.802 12.207 1.00 81.00 93 LYS A CA 1
ATOM 730 C C . LYS A 1 93 ? 0.366 -11.294 10.755 1.00 81.00 93 LYS A C 1
ATOM 732 O O . LYS A 1 93 ? 0.883 -12.371 10.480 1.00 81.00 93 LYS A O 1
ATOM 737 N N . ALA A 1 94 ? -0.166 -10.489 9.834 1.00 77.19 94 ALA A N 1
ATOM 738 C CA . ALA A 1 94 ? -0.252 -10.834 8.416 1.00 77.19 94 ALA A CA 1
ATOM 739 C C . ALA A 1 94 ? 1.137 -11.046 7.789 1.00 77.19 94 ALA A C 1
ATOM 741 O O . ALA A 1 94 ? 1.357 -12.027 7.083 1.00 77.19 94 ALA A O 1
ATOM 742 N N . ALA A 1 95 ? 2.099 -10.170 8.090 1.00 75.12 95 ALA A N 1
ATOM 743 C CA . ALA A 1 95 ? 3.475 -10.299 7.616 1.00 75.12 95 ALA A CA 1
ATOM 744 C C . ALA A 1 95 ? 4.182 -11.538 8.194 1.00 75.12 95 ALA A C 1
ATOM 746 O O . ALA A 1 95 ? 4.950 -12.194 7.494 1.00 75.12 95 ALA A O 1
ATOM 747 N N . TYR A 1 96 ? 3.914 -11.876 9.458 1.00 74.75 96 TYR A N 1
ATOM 748 C CA . TYR A 1 96 ? 4.486 -13.046 10.122 1.00 74.75 96 TYR A CA 1
ATOM 749 C C . TYR A 1 96 ? 3.899 -14.368 9.618 1.00 74.75 96 TYR A C 1
ATOM 751 O O . TYR A 1 96 ? 4.606 -15.370 9.536 1.00 74.75 96 TYR A O 1
ATOM 759 N N . GLU A 1 97 ? 2.618 -14.387 9.257 1.00 73.56 97 GLU A N 1
ATOM 760 C CA . GLU A 1 97 ? 1.950 -15.566 8.695 1.00 73.56 97 GLU A CA 1
ATOM 761 C C . GLU A 1 97 ? 2.266 -15.776 7.204 1.00 73.56 97 GLU A C 1
ATOM 763 O O . GLU A 1 97 ? 2.088 -16.887 6.694 1.00 73.56 97 GLU A O 1
ATOM 768 N N . LEU A 1 98 ? 2.789 -14.751 6.521 1.00 72.56 98 LEU A N 1
ATOM 769 C CA . LEU A 1 98 ? 3.137 -14.806 5.106 1.00 72.56 98 LEU A CA 1
ATOM 770 C C . LEU A 1 98 ? 4.218 -15.865 4.837 1.00 72.56 98 LEU A C 1
ATOM 772 O O . LEU A 1 98 ? 5.306 -15.858 5.422 1.00 72.56 98 LEU A O 1
ATOM 776 N N . LYS A 1 99 ? 3.927 -16.762 3.896 1.00 67.88 99 LYS A N 1
ATOM 777 C CA . LYS A 1 99 ? 4.859 -17.778 3.394 1.00 67.88 99 LYS A CA 1
ATOM 778 C C . LYS A 1 99 ? 5.279 -17.428 1.976 1.00 67.88 99 LYS A C 1
ATOM 780 O O . LYS A 1 99 ? 4.485 -16.901 1.202 1.00 67.88 99 LYS A O 1
ATOM 785 N N . ILE A 1 100 ? 6.516 -17.760 1.625 1.00 64.81 100 ILE A N 1
ATOM 786 C CA . ILE A 1 100 ? 6.969 -17.660 0.234 1.00 64.81 100 ILE A CA 1
ATOM 787 C C . ILE A 1 100 ? 6.308 -18.777 -0.577 1.00 64.81 100 ILE A C 1
ATOM 789 O O . ILE A 1 100 ? 6.127 -19.886 -0.069 1.00 64.81 100 ILE A O 1
ATOM 793 N N . ALA A 1 101 ? 5.942 -18.492 -1.828 1.00 58.19 101 ALA A N 1
ATOM 794 C CA . ALA A 1 101 ? 5.354 -19.470 -2.738 1.00 58.19 101 ALA A CA 1
ATOM 795 C C . ALA A 1 101 ? 6.194 -20.765 -2.777 1.00 58.19 101 ALA A C 1
ATOM 797 O O . ALA A 1 101 ? 7.382 -20.738 -3.091 1.00 58.19 101 ALA A O 1
ATOM 798 N N . GLY A 1 102 ? 5.581 -21.894 -2.400 1.00 57.03 102 GLY A N 1
ATOM 799 C CA . GLY A 1 102 ? 6.232 -23.212 -2.345 1.00 57.03 102 GLY A CA 1
ATOM 800 C C . GLY A 1 102 ? 7.113 -23.482 -1.112 1.00 57.03 102 GLY A C 1
ATOM 801 O O . GLY A 1 102 ? 7.609 -24.597 -0.956 1.00 57.03 102 GLY A O 1
ATOM 802 N N . GLY A 1 103 ? 7.297 -22.509 -0.215 1.00 59.88 103 GLY A N 1
ATOM 803 C CA . GLY A 1 103 ? 8.145 -22.627 0.973 1.00 59.88 103 GLY A CA 1
ATOM 804 C C . GLY A 1 103 ? 7.389 -23.006 2.251 1.00 59.88 103 GLY A C 1
ATOM 805 O O . GLY A 1 103 ? 6.272 -22.558 2.500 1.00 59.88 103 GLY A O 1
ATOM 806 N N . LYS A 1 104 ? 8.030 -23.799 3.123 1.00 63.28 104 LYS A N 1
ATOM 807 C CA . LYS A 1 104 ? 7.545 -24.069 4.497 1.00 63.28 104 LYS A CA 1
ATOM 808 C C . LYS A 1 104 ? 7.950 -22.985 5.509 1.00 63.28 104 LYS A C 1
ATOM 810 O O . LYS A 1 104 ? 7.440 -22.986 6.625 1.00 63.28 104 LYS A O 1
ATOM 815 N N . VAL A 1 105 ? 8.858 -22.088 5.122 1.00 66.12 105 VAL A N 1
ATOM 816 C CA . VAL A 1 105 ? 9.457 -21.057 5.981 1.00 66.12 105 VAL A CA 1
ATOM 817 C C . VAL A 1 105 ? 8.688 -19.745 5.835 1.00 66.12 105 VAL A C 1
ATOM 819 O O . VAL A 1 105 ? 8.328 -19.354 4.720 1.00 66.12 105 VAL A O 1
ATOM 822 N N . LYS A 1 106 ? 8.434 -19.068 6.957 1.00 70.00 106 LYS A N 1
ATOM 823 C CA . LYS A 1 106 ? 7.795 -17.747 6.972 1.00 70.00 106 LYS A CA 1
ATOM 824 C C . LYS A 1 106 ? 8.722 -16.704 6.359 1.00 70.00 106 LYS A C 1
ATOM 826 O O . LYS A 1 106 ? 9.932 -16.751 6.568 1.00 70.00 106 LYS A O 1
ATOM 831 N N . ALA A 1 107 ? 8.156 -15.739 5.641 1.00 67.25 107 ALA A N 1
ATOM 832 C CA . ALA A 1 107 ? 8.923 -14.698 4.958 1.00 67.25 107 ALA A CA 1
ATOM 833 C C . ALA A 1 107 ? 9.832 -13.912 5.925 1.00 67.25 107 ALA A C 1
ATOM 835 O O . ALA A 1 107 ? 10.981 -13.630 5.600 1.00 67.25 107 ALA A O 1
ATOM 836 N N . LEU A 1 108 ? 9.357 -13.634 7.146 1.00 67.38 108 LEU A N 1
ATOM 837 C CA . LEU A 1 108 ? 10.130 -12.920 8.172 1.00 67.38 108 LEU A CA 1
ATOM 838 C C . LEU A 1 108 ? 11.238 -13.755 8.838 1.00 67.38 108 LEU A C 1
ATOM 840 O O . LEU A 1 108 ? 12.126 -13.184 9.461 1.00 67.38 108 LEU A O 1
ATOM 844 N N . GLU A 1 109 ? 11.203 -15.084 8.727 1.00 67.62 109 GLU A N 1
ATOM 845 C CA . GLU A 1 109 ? 12.203 -15.985 9.329 1.00 67.62 109 GLU A CA 1
ATOM 846 C C . GLU A 1 109 ? 13.386 -16.258 8.385 1.00 67.62 109 GLU A C 1
ATOM 848 O O . GLU A 1 109 ? 14.305 -17.013 8.707 1.00 67.62 109 GLU A O 1
ATOM 853 N N . GLN A 1 110 ? 13.382 -15.650 7.198 1.00 60.88 110 GLN A N 1
ATOM 854 C CA . GLN A 1 110 ? 14.464 -15.798 6.240 1.00 60.88 110 GLN A CA 1
ATOM 855 C C . GLN A 1 110 ? 15.718 -15.047 6.688 1.00 60.88 110 GLN A C 1
ATOM 857 O O . GLN A 1 110 ? 15.661 -13.911 7.152 1.00 60.88 110 GLN A O 1
ATOM 862 N N . LYS A 1 111 ? 16.885 -15.665 6.467 1.00 57.03 111 LYS A N 1
ATOM 863 C CA . LYS A 1 111 ? 18.197 -15.054 6.747 1.00 57.03 111 LYS A CA 1
ATOM 864 C C . LYS A 1 111 ? 18.451 -13.757 5.967 1.00 57.03 111 LYS A C 1
ATOM 866 O O . LYS A 1 111 ? 19.299 -12.973 6.380 1.00 57.03 111 LYS A O 1
ATOM 871 N N . PHE A 1 112 ? 17.733 -13.533 4.866 1.00 55.81 112 PHE A N 1
ATOM 872 C CA . PHE A 1 112 ? 17.873 -12.354 4.016 1.00 55.81 112 PHE A CA 1
ATOM 873 C C . PHE A 1 112 ? 16.510 -11.676 3.825 1.00 55.81 112 PHE A C 1
ATOM 875 O O . PHE A 1 112 ? 15.821 -11.959 2.852 1.00 55.81 112 PHE A O 1
ATOM 882 N N . PRO A 1 113 ? 16.110 -10.765 4.727 1.00 51.12 113 PRO A N 1
ATOM 883 C CA . PRO A 1 113 ? 14.896 -9.959 4.564 1.00 51.12 113 PRO A CA 1
ATOM 884 C C . PRO A 1 113 ? 15.048 -8.857 3.497 1.00 51.12 113 PRO A C 1
ATOM 886 O O . PRO A 1 113 ? 14.133 -8.062 3.289 1.00 51.12 113 PRO A O 1
ATOM 889 N N . GLN A 1 114 ? 16.219 -8.750 2.858 1.00 50.28 114 GLN A N 1
ATOM 890 C CA . GLN A 1 114 ? 16.508 -7.711 1.877 1.00 50.28 114 GLN A CA 1
ATOM 891 C C . GLN A 1 114 ? 15.835 -8.034 0.546 1.00 50.28 114 GLN A C 1
ATOM 893 O O . GLN A 1 114 ? 15.912 -9.158 0.054 1.00 50.28 114 GLN A O 1
ATOM 898 N N . ILE A 1 115 ? 15.191 -7.013 -0.024 1.00 58.22 115 ILE A N 1
ATOM 899 C CA . ILE A 1 115 ? 14.558 -7.017 -1.344 1.00 58.22 115 ILE A CA 1
ATOM 900 C C . ILE A 1 115 ? 15.671 -7.118 -2.391 1.00 58.22 115 ILE A C 1
ATOM 902 O O . ILE A 1 115 ? 16.077 -6.129 -2.999 1.00 58.22 115 ILE A O 1
ATOM 906 N N . LEU A 1 116 ? 16.219 -8.317 -2.531 1.00 55.56 116 LEU A N 1
ATOM 907 C CA . LEU A 1 116 ? 17.138 -8.656 -3.593 1.00 55.56 116 LEU A CA 1
ATOM 908 C C . LEU A 1 116 ? 16.286 -9.109 -4.770 1.00 55.56 116 LEU A C 1
ATOM 910 O O . LEU A 1 116 ? 15.555 -10.097 -4.684 1.00 55.56 116 LEU A O 1
ATOM 914 N N . ILE A 1 117 ? 16.336 -8.341 -5.852 1.00 58.62 117 ILE A N 1
ATOM 915 C CA . ILE A 1 117 ? 15.629 -8.697 -7.077 1.00 58.62 117 ILE A CA 1
ATOM 916 C C . ILE A 1 117 ? 16.487 -9.736 -7.794 1.00 58.62 117 ILE A C 1
ATOM 918 O O . ILE A 1 117 ? 17.600 -9.429 -8.219 1.00 58.62 117 ILE A O 1
ATOM 922 N N . ASN A 1 118 ? 15.971 -10.959 -7.905 1.00 59.59 118 ASN A N 1
ATOM 923 C CA . ASN A 1 118 ? 16.552 -11.989 -8.755 1.00 59.59 118 ASN A CA 1
ATOM 924 C C . ASN A 1 118 ? 15.867 -11.950 -10.124 1.00 59.59 118 ASN A C 1
ATOM 926 O O . ASN A 1 118 ? 14.640 -12.035 -10.205 1.00 59.59 118 ASN A O 1
ATOM 930 N N . PHE A 1 119 ? 16.651 -11.819 -11.187 1.00 56.50 119 PHE A N 1
ATOM 931 C CA . PHE A 1 119 ? 16.150 -11.886 -12.554 1.00 56.50 119 PHE A CA 1
ATOM 932 C C . PHE A 1 119 ? 16.333 -13.316 -13.076 1.00 56.50 119 PHE A C 1
ATOM 934 O O . PHE A 1 119 ? 17.459 -13.775 -13.244 1.00 56.50 119 PHE A O 1
ATOM 941 N N . ASP A 1 120 ? 15.230 -14.012 -13.366 1.00 55.03 120 ASP A N 1
ATOM 942 C CA . ASP A 1 120 ? 15.256 -15.382 -13.916 1.00 55.03 120 ASP A CA 1
ATOM 943 C C . ASP A 1 120 ? 15.641 -15.445 -15.410 1.00 55.03 120 ASP A C 1
ATOM 945 O O . ASP A 1 120 ? 15.704 -16.526 -16.000 1.00 55.03 120 ASP A O 1
ATOM 949 N N . ASP A 1 121 ? 15.930 -14.296 -16.024 1.00 62.31 121 ASP A N 1
ATOM 950 C CA . ASP A 1 121 ? 16.402 -14.192 -17.403 1.00 62.31 121 ASP A CA 1
ATOM 951 C C . ASP A 1 121 ? 17.829 -14.752 -17.537 1.00 62.31 121 ASP A C 1
ATOM 953 O O . ASP A 1 121 ? 18.723 -14.402 -16.763 1.00 62.31 121 ASP A O 1
ATOM 957 N N . MET A 1 122 ? 18.067 -15.591 -18.552 1.00 53.22 122 MET A N 1
ATOM 958 C CA . MET A 1 122 ? 19.379 -16.180 -18.843 1.00 53.22 122 MET A CA 1
ATOM 959 C C . MET A 1 122 ? 20.481 -15.126 -19.027 1.00 53.22 122 MET A C 1
ATOM 961 O O . MET A 1 122 ? 21.636 -15.415 -18.723 1.00 53.22 122 MET A O 1
ATOM 965 N N . ALA A 1 123 ? 20.138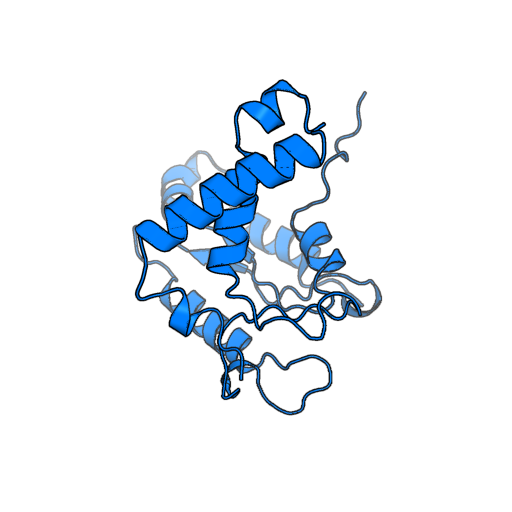 -13.911 -19.470 1.00 58.50 123 ALA A N 1
ATOM 966 C CA . ALA A 1 123 ? 21.093 -12.813 -19.624 1.00 58.50 123 ALA A CA 1
ATOM 967 C C . ALA A 1 123 ? 21.507 -12.149 -18.292 1.00 58.50 123 ALA A C 1
ATOM 969 O O . ALA A 1 123 ? 22.552 -11.503 -18.230 1.00 58.50 123 ALA A O 1
ATOM 970 N N . LEU A 1 124 ? 20.707 -12.300 -17.230 1.00 54.06 124 LEU A N 1
ATOM 971 C CA . LEU A 1 124 ? 20.892 -11.630 -15.932 1.00 54.06 124 LEU A CA 1
ATOM 972 C C . LEU A 1 124 ? 21.157 -12.611 -14.777 1.00 54.06 124 LEU A C 1
ATOM 974 O O . LEU A 1 124 ? 21.607 -12.200 -13.713 1.00 54.06 124 LEU A O 1
ATOM 978 N N . LYS A 1 125 ? 20.964 -13.914 -15.006 1.00 51.00 125 LYS A N 1
ATOM 979 C CA . LYS A 1 125 ? 21.107 -14.996 -14.017 1.00 51.00 125 LYS A CA 1
ATOM 980 C C . LYS A 1 125 ? 22.495 -15.101 -13.369 1.00 51.00 125 LYS A C 1
ATOM 982 O O . LYS A 1 125 ? 22.623 -15.666 -12.289 1.00 51.00 125 LYS A O 1
ATOM 987 N N . GLY A 1 126 ? 23.530 -14.590 -14.040 1.00 49.25 126 GLY A N 1
ATOM 988 C CA . GLY A 1 126 ? 24.910 -14.550 -13.537 1.00 49.25 126 GLY A CA 1
ATOM 989 C C . GLY A 1 126 ? 25.309 -13.221 -12.890 1.00 49.25 126 GLY A C 1
ATOM 990 O O . GLY A 1 126 ? 26.411 -13.114 -12.360 1.00 49.25 126 GLY A O 1
ATOM 991 N N . TYR A 1 127 ? 24.440 -12.208 -12.935 1.00 50.00 127 TYR A N 1
ATOM 992 C CA . TYR A 1 127 ? 24.768 -10.846 -12.540 1.00 50.00 127 TYR A CA 1
ATOM 993 C C . TYR A 1 127 ? 23.773 -10.327 -11.501 1.00 50.00 127 TYR A C 1
ATOM 995 O O . TYR A 1 127 ? 22.773 -9.697 -11.820 1.00 50.00 127 TYR A O 1
ATOM 1003 N N . VAL A 1 128 ? 24.186 -10.482 -10.241 1.00 54.56 128 VAL A N 1
ATOM 1004 C CA . VAL A 1 128 ? 23.905 -9.551 -9.141 1.00 54.56 128 VAL A CA 1
ATOM 1005 C C . VAL A 1 128 ? 22.520 -9.668 -8.494 1.00 54.56 128 VAL A C 1
ATOM 1007 O O . VAL A 1 128 ? 21.481 -9.364 -9.072 1.00 54.56 128 VAL A O 1
ATOM 1010 N N . PHE A 1 129 ? 22.537 -9.955 -7.193 1.00 54.91 129 PHE A N 1
ATOM 1011 C CA . PHE A 1 129 ? 21.465 -9.566 -6.284 1.00 54.91 129 PHE A CA 1
ATOM 1012 C C . PHE A 1 129 ? 21.375 -8.033 -6.238 1.00 54.91 129 PHE A C 1
ATOM 1014 O O . PHE A 1 129 ? 22.192 -7.380 -5.590 1.00 54.91 129 PHE A O 1
ATOM 1021 N N . LEU A 1 130 ? 20.427 -7.448 -6.972 1.00 60.84 130 LEU A N 1
ATOM 1022 C CA . LEU A 1 130 ? 20.300 -5.994 -7.074 1.00 60.84 130 LEU A CA 1
ATOM 1023 C C . LEU A 1 130 ? 19.511 -5.426 -5.891 1.00 60.84 130 LEU A C 1
ATOM 1025 O O . LEU A 1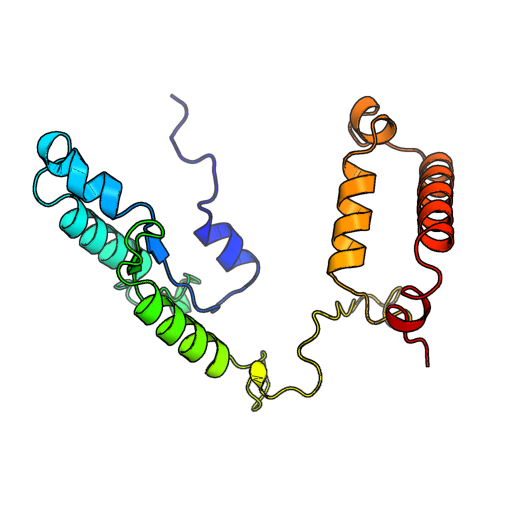 130 ? 18.402 -5.872 -5.591 1.00 60.84 130 LEU A O 1
ATOM 1029 N N . ASP A 1 131 ? 20.077 -4.398 -5.257 1.00 65.00 131 ASP A N 1
ATOM 1030 C CA . ASP A 1 131 ? 19.385 -3.542 -4.294 1.00 65.00 131 ASP A CA 1
ATOM 1031 C C . ASP A 1 131 ? 18.200 -2.849 -4.993 1.00 65.00 131 ASP A C 1
ATOM 1033 O O . ASP A 1 131 ? 18.376 -2.057 -5.926 1.00 65.00 131 ASP A O 1
ATOM 1037 N N . ALA A 1 132 ? 16.977 -3.167 -4.558 1.00 66.00 132 ALA A N 1
ATOM 1038 C CA . ALA A 1 132 ? 15.763 -2.642 -5.176 1.00 66.00 132 ALA A CA 1
ATOM 1039 C C . ALA A 1 132 ? 15.684 -1.110 -5.134 1.00 66.00 132 ALA A C 1
ATOM 1041 O O . ALA A 1 132 ? 15.229 -0.498 -6.099 1.00 66.00 132 ALA A O 1
ATOM 1042 N N . GLN A 1 133 ? 16.142 -0.480 -4.049 1.00 65.88 133 GLN A N 1
ATOM 1043 C CA . GLN A 1 133 ? 16.120 0.976 -3.918 1.00 65.88 133 GLN A CA 1
ATOM 1044 C C . GLN A 1 133 ? 17.023 1.622 -4.970 1.00 65.88 133 GLN A C 1
ATOM 1046 O O . GLN A 1 133 ? 16.604 2.562 -5.641 1.00 65.88 133 GLN A O 1
ATOM 1051 N N . TRP A 1 134 ? 18.227 1.081 -5.170 1.00 73.94 134 TRP A N 1
ATOM 1052 C CA . TRP A 1 134 ? 19.131 1.553 -6.215 1.00 73.94 134 TRP A CA 1
ATOM 1053 C C . TRP A 1 134 ? 18.516 1.415 -7.609 1.00 73.94 134 TRP A C 1
ATOM 1055 O O . TRP A 1 134 ? 18.578 2.358 -8.399 1.00 73.94 134 TRP A O 1
ATOM 1065 N N . LEU A 1 135 ? 17.888 0.272 -7.906 1.00 73.00 135 LEU A N 1
ATOM 1066 C CA . LEU A 1 135 ? 17.241 0.054 -9.199 1.00 73.00 135 LEU A CA 1
ATOM 1067 C C . LEU A 1 135 ? 16.098 1.054 -9.427 1.00 73.00 135 LEU A C 1
ATOM 1069 O O . LEU A 1 135 ? 16.014 1.656 -10.497 1.00 73.00 135 LEU A O 1
ATOM 1073 N N . PHE A 1 136 ? 15.241 1.269 -8.424 1.00 75.12 136 PHE A N 1
ATOM 1074 C CA . PHE A 1 136 ? 14.162 2.254 -8.511 1.00 75.12 136 PHE A CA 1
ATOM 1075 C C . PHE A 1 136 ? 14.696 3.676 -8.702 1.00 75.12 136 PHE A C 1
ATOM 1077 O O . PHE A 1 136 ? 14.194 4.395 -9.566 1.00 75.12 136 PHE A O 1
ATOM 1084 N N . ASP A 1 137 ? 15.743 4.067 -7.973 1.00 73.62 137 ASP A N 1
ATOM 1085 C CA . ASP A 1 137 ? 16.385 5.373 -8.134 1.00 73.62 137 ASP A CA 1
ATOM 1086 C C . ASP A 1 137 ? 16.996 5.539 -9.537 1.00 73.62 137 ASP A C 1
ATOM 1088 O O . ASP A 1 137 ? 16.905 6.621 -10.128 1.00 73.62 137 ASP A O 1
ATOM 1092 N N . ALA A 1 138 ? 17.580 4.475 -10.100 1.00 74.75 138 ALA A N 1
ATOM 1093 C CA . ALA A 1 138 ? 18.130 4.461 -11.458 1.00 74.75 138 ALA A CA 1
ATOM 1094 C C . ALA A 1 138 ? 17.051 4.675 -12.504 1.00 74.75 138 ALA A C 1
ATOM 1096 O O . ALA A 1 138 ? 17.130 5.609 -13.305 1.00 74.75 138 ALA A O 1
ATOM 1097 N N . LEU A 1 139 ? 16.026 3.828 -12.462 1.00 78.56 139 LEU A N 1
ATOM 1098 C CA . LEU A 1 139 ? 14.933 3.852 -13.420 1.00 78.56 139 LEU A CA 1
ATOM 1099 C C . LEU A 1 139 ? 14.143 5.154 -13.313 1.00 78.56 139 LEU A C 1
ATOM 1101 O O . LEU A 1 139 ? 13.852 5.770 -14.334 1.00 78.56 139 LEU A O 1
ATOM 1105 N N . SER A 1 140 ? 13.861 5.631 -12.098 1.00 82.62 140 SER A N 1
ATOM 1106 C CA . SER A 1 140 ? 13.169 6.904 -11.901 1.00 82.62 140 SER A CA 1
ATOM 1107 C C . SER A 1 140 ? 13.959 8.060 -12.498 1.00 82.62 140 SER A C 1
ATOM 1109 O O . SER A 1 140 ? 13.373 8.896 -13.181 1.00 82.62 140 SER A O 1
ATOM 1111 N N . ARG A 1 141 ? 15.276 8.137 -12.275 1.00 79.19 141 ARG A N 1
ATOM 1112 C CA . ARG A 1 141 ? 16.098 9.213 -12.852 1.00 79.19 141 ARG A CA 1
ATOM 1113 C C . ARG A 1 141 ? 16.159 9.133 -14.363 1.00 79.19 141 ARG A C 1
ATOM 1115 O O . ARG A 1 141 ? 16.042 10.163 -15.008 1.00 79.19 141 ARG A O 1
ATOM 1122 N N . LEU A 1 142 ? 16.310 7.931 -14.905 1.00 80.50 142 LEU A N 1
ATOM 1123 C CA . LEU A 1 142 ? 16.374 7.680 -16.338 1.00 80.50 142 LEU A CA 1
ATOM 1124 C C . LEU A 1 142 ? 15.076 8.090 -17.044 1.00 80.50 142 LEU A C 1
ATOM 1126 O O . LEU A 1 142 ? 15.107 8.882 -17.978 1.00 80.50 142 LEU A O 1
ATOM 1130 N N . VAL A 1 143 ? 13.927 7.616 -16.556 1.00 80.44 143 VAL A N 1
ATOM 1131 C CA . VAL A 1 143 ? 12.610 7.921 -17.141 1.00 80.44 143 VAL A CA 1
ATOM 1132 C C . VAL A 1 143 ? 12.262 9.408 -17.010 1.00 80.44 143 VAL A C 1
ATOM 1134 O O . VAL A 1 143 ? 11.560 9.955 -17.856 1.00 80.44 143 VAL A O 1
ATOM 1137 N N . THR A 1 144 ? 12.775 10.084 -15.977 1.00 83.69 144 THR A N 1
ATOM 1138 C CA . THR A 1 144 ? 12.553 11.523 -15.758 1.00 83.69 144 THR A CA 1
ATOM 1139 C C . THR A 1 144 ? 13.577 12.433 -16.449 1.00 83.69 144 THR A C 1
ATOM 1141 O O . THR A 1 144 ? 13.484 13.656 -16.317 1.00 83.69 144 THR A O 1
ATOM 1144 N N . MET A 1 145 ? 14.545 11.889 -17.200 1.00 80.81 145 MET A N 1
ATOM 1145 C CA . MET A 1 145 ? 15.509 12.707 -17.944 1.00 80.81 145 MET A CA 1
ATOM 1146 C C . MET A 1 145 ? 14.791 13.563 -18.986 1.00 80.81 145 MET A C 1
ATOM 1148 O O . MET A 1 145 ? 13.942 13.081 -19.739 1.00 80.81 145 MET A O 1
ATOM 1152 N N . LYS A 1 146 ? 15.171 14.842 -19.069 1.00 81.94 146 LYS A N 1
ATOM 1153 C CA . LYS A 1 146 ? 14.565 15.791 -20.014 1.00 81.94 146 LYS A CA 1
ATOM 1154 C C . LYS A 1 146 ? 14.723 15.312 -21.452 1.00 81.94 146 LYS A C 1
ATOM 1156 O O . LYS A 1 146 ? 13.809 15.476 -22.244 1.00 81.94 146 LYS A O 1
ATOM 1161 N N . GLU A 1 147 ? 15.849 14.683 -21.760 1.00 79.12 147 GLU A N 1
ATOM 1162 C CA . GLU A 1 147 ? 16.183 14.113 -23.060 1.00 79.12 147 GLU A CA 1
ATOM 1163 C C . GLU A 1 147 ? 15.284 12.923 -23.428 1.00 79.12 147 GLU A C 1
ATOM 1165 O O . GLU A 1 147 ? 14.968 12.739 -24.599 1.00 79.12 147 GLU A O 1
ATOM 1170 N N . VAL A 1 148 ? 14.842 12.131 -22.445 1.00 78.62 148 VAL A N 1
ATOM 1171 C CA . VAL A 1 148 ? 13.887 11.031 -22.663 1.00 78.62 148 VAL A CA 1
ATOM 1172 C C . VAL A 1 148 ? 12.487 11.599 -22.879 1.00 78.62 148 VAL A C 1
ATOM 1174 O O . VAL A 1 148 ? 11.805 11.230 -23.832 1.00 78.62 148 VAL A O 1
ATOM 1177 N N . ILE A 1 149 ? 12.072 12.540 -22.029 1.00 81.19 149 ILE A N 1
ATOM 1178 C CA . ILE A 1 149 ? 10.735 13.146 -22.085 1.00 81.19 149 ILE A CA 1
ATOM 1179 C C . ILE A 1 149 ? 10.549 13.960 -23.372 1.00 81.19 149 ILE A C 1
ATOM 1181 O O . ILE A 1 149 ? 9.517 13.839 -24.029 1.00 81.19 149 ILE A O 1
ATOM 1185 N N . ALA A 1 150 ? 11.548 14.759 -23.757 1.00 81.75 150 ALA A N 1
ATOM 1186 C CA . ALA A 1 150 ? 11.498 15.606 -24.949 1.00 81.75 150 ALA A CA 1
ATOM 1187 C C . ALA A 1 150 ? 11.382 14.800 -26.250 1.00 81.75 150 ALA A C 1
ATOM 1189 O O . ALA A 1 150 ? 10.816 15.293 -27.219 1.00 81.75 150 ALA A O 1
ATOM 1190 N N . ASN A 1 151 ? 11.872 13.558 -26.255 1.00 82.56 151 ASN A N 1
ATOM 1191 C CA . ASN A 1 151 ? 11.816 12.665 -27.4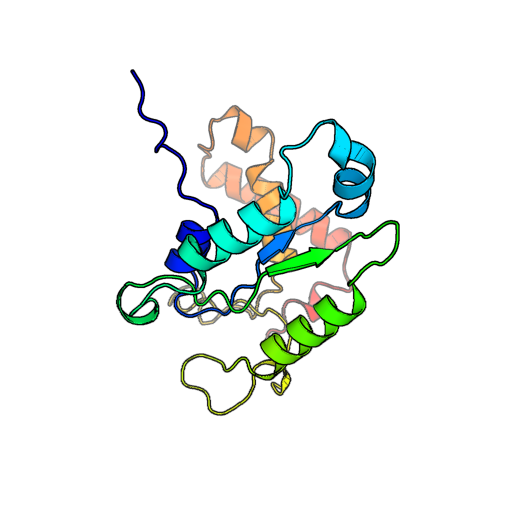09 1.00 82.56 151 ASN A CA 1
ATOM 1192 C C . ASN A 1 151 ? 10.685 11.628 -27.308 1.00 82.56 151 ASN A C 1
ATOM 1194 O O . ASN A 1 151 ? 10.756 10.575 -27.938 1.00 82.56 151 ASN A O 1
ATOM 1198 N N . TYR A 1 152 ? 9.646 11.888 -26.504 1.00 81.38 152 TYR A N 1
ATOM 1199 C CA . TYR A 1 152 ? 8.498 10.985 -26.322 1.00 81.38 152 TYR A CA 1
ATOM 1200 C C . TYR A 1 152 ? 8.887 9.561 -25.883 1.00 81.38 152 TYR A C 1
ATOM 1202 O O . TYR A 1 152 ? 8.205 8.590 -26.202 1.00 81.38 152 TYR A O 1
ATOM 1210 N N . GLY A 1 153 ? 9.998 9.420 -25.155 1.00 75.81 153 GLY A N 1
ATOM 1211 C CA . GLY A 1 153 ? 10.529 8.124 -24.735 1.00 75.81 153 GLY A CA 1
ATOM 1212 C C . GLY A 1 153 ? 11.331 7.376 -25.805 1.00 75.81 153 GLY A C 1
ATOM 1213 O O . GLY A 1 153 ? 11.808 6.278 -25.529 1.00 75.81 153 GLY A O 1
ATOM 1214 N N . ILE A 1 154 ? 11.517 7.948 -26.999 1.00 79.62 154 ILE A N 1
ATOM 1215 C CA . ILE A 1 154 ? 12.357 7.373 -28.053 1.00 79.62 154 ILE A CA 1
ATOM 1216 C C . ILE A 1 154 ? 13.794 7.848 -27.844 1.00 79.62 154 ILE A C 1
ATOM 1218 O O . ILE A 1 154 ? 14.070 9.045 -27.780 1.00 79.62 154 ILE A O 1
ATOM 1222 N N . MET A 1 155 ? 14.729 6.908 -27.740 1.00 82.06 155 MET A N 1
ATOM 1223 C CA . MET A 1 155 ? 16.140 7.221 -27.552 1.00 82.06 155 MET A CA 1
ATOM 1224 C C . MET A 1 155 ? 17.017 6.262 -28.347 1.00 82.06 155 MET A C 1
ATOM 1226 O O . MET A 1 155 ? 16.832 5.048 -28.303 1.00 82.06 155 MET A O 1
ATOM 1230 N N . GLU A 1 156 ? 18.004 6.815 -29.049 1.00 84.69 156 GLU A N 1
ATOM 1231 C CA . GLU A 1 156 ? 19.041 6.019 -29.695 1.00 84.69 156 GLU A CA 1
ATOM 1232 C C . GLU A 1 156 ? 19.909 5.324 -28.638 1.00 84.69 156 GLU A C 1
ATOM 1234 O O . GLU A 1 156 ? 20.327 5.942 -27.654 1.00 84.69 156 GLU A O 1
ATOM 1239 N N . ILE A 1 157 ? 20.232 4.048 -28.858 1.00 82.44 157 ILE A N 1
ATOM 1240 C CA . ILE A 1 157 ? 21.017 3.230 -27.922 1.00 82.44 157 ILE A CA 1
ATOM 1241 C C . ILE A 1 157 ? 22.362 3.890 -27.582 1.00 82.44 157 ILE A C 1
ATOM 1243 O O . ILE A 1 157 ? 22.776 3.878 -26.425 1.00 82.44 157 ILE A O 1
ATOM 1247 N N . ALA A 1 158 ? 23.036 4.522 -28.547 1.00 83.75 158 ALA A N 1
ATOM 1248 C CA . ALA A 1 158 ? 24.306 5.206 -28.299 1.00 83.75 158 ALA A CA 1
ATOM 1249 C C . ALA A 1 158 ? 24.154 6.391 -27.324 1.00 83.75 158 ALA A C 1
ATOM 1251 O O . ALA A 1 158 ? 24.963 6.571 -26.408 1.00 83.75 158 ALA A O 1
ATOM 1252 N N . VAL A 1 159 ? 23.084 7.176 -27.482 1.00 80.06 159 VAL A N 1
ATOM 1253 C CA . VAL A 1 159 ? 22.750 8.300 -26.594 1.00 80.06 159 VAL A CA 1
ATOM 1254 C C . VAL A 1 159 ? 22.370 7.784 -25.209 1.00 80.06 159 VAL A C 1
ATOM 1256 O O . VAL A 1 159 ? 22.854 8.310 -24.204 1.00 80.06 159 VAL A O 1
ATOM 1259 N N . PHE A 1 160 ? 21.581 6.711 -25.159 1.00 81.38 160 PHE A N 1
ATOM 1260 C CA . PHE A 1 160 ? 21.212 6.031 -23.925 1.00 81.38 160 PHE A CA 1
ATOM 1261 C C . PHE A 1 160 ? 22.444 5.583 -23.137 1.00 81.38 160 PHE A C 1
ATOM 1263 O O . PHE A 1 160 ? 22.599 5.959 -21.977 1.00 81.38 160 PHE A O 1
ATOM 1270 N N . MET A 1 161 ? 23.365 4.862 -23.782 1.00 81.69 161 MET A N 1
ATOM 1271 C CA . MET A 1 161 ? 24.604 4.378 -23.164 1.00 81.69 161 MET A CA 1
ATOM 1272 C C . MET A 1 161 ? 25.480 5.523 -22.645 1.00 81.69 161 MET A C 1
ATOM 1274 O O . MET A 1 161 ? 26.078 5.423 -21.575 1.00 81.69 161 MET A O 1
ATOM 1278 N N . LYS A 1 162 ? 25.533 6.653 -23.360 1.00 82.94 162 LYS A N 1
ATOM 1279 C CA . LYS A 1 162 ? 26.285 7.836 -22.921 1.00 82.94 162 LYS A CA 1
ATOM 1280 C C . LYS A 1 162 ? 25.666 8.490 -21.680 1.00 82.94 162 LYS A C 1
ATOM 1282 O O . LYS A 1 162 ? 26.392 8.898 -20.770 1.00 82.94 162 LYS A O 1
ATOM 1287 N N . LEU A 1 163 ? 24.338 8.607 -21.636 1.00 78.25 163 LEU A N 1
ATOM 1288 C CA . LEU A 1 163 ? 23.613 9.201 -20.510 1.00 78.25 163 LEU A CA 1
ATOM 1289 C C . LEU A 1 163 ? 23.678 8.316 -19.263 1.00 78.25 163 LEU A C 1
ATOM 1291 O O . LEU A 1 163 ? 23.964 8.816 -18.172 1.00 78.25 163 LEU A O 1
ATOM 1295 N N . THR A 1 164 ? 23.491 7.006 -19.419 1.00 76.75 164 THR A N 1
ATOM 1296 C CA . THR A 1 164 ? 23.598 6.045 -18.315 1.00 76.75 164 THR A CA 1
ATOM 1297 C C . THR A 1 164 ? 25.027 5.953 -17.790 1.00 76.75 164 THR A C 1
ATOM 1299 O O . THR A 1 164 ? 25.215 6.015 -16.578 1.00 76.75 164 THR A O 1
ATOM 1302 N N . ALA A 1 165 ? 26.051 5.954 -18.652 1.00 80.75 165 ALA A N 1
ATOM 1303 C CA . ALA A 1 165 ? 27.450 6.010 -18.217 1.00 80.75 165 ALA A CA 1
ATOM 1304 C C . ALA A 1 165 ? 27.754 7.272 -17.389 1.00 80.75 165 ALA A C 1
ATOM 1306 O O . ALA A 1 165 ? 28.436 7.206 -16.363 1.00 80.75 165 ALA A O 1
ATOM 1307 N N . LYS A 1 166 ? 27.210 8.432 -17.782 1.00 80.19 166 LYS A N 1
ATOM 1308 C CA . LYS A 1 166 ? 27.346 9.680 -17.013 1.00 80.19 166 LYS A CA 1
ATOM 1309 C C . LYS A 1 166 ? 26.676 9.578 -15.638 1.00 80.19 166 LYS A C 1
ATOM 1311 O O . LYS A 1 166 ? 27.270 10.016 -14.653 1.00 80.19 166 LYS A O 1
ATOM 1316 N N . LEU A 1 167 ? 25.482 8.988 -15.557 1.00 75.38 167 LEU A N 1
ATOM 1317 C CA . LEU A 1 167 ? 24.780 8.733 -14.292 1.00 75.38 167 LEU A CA 1
ATOM 1318 C C . LEU A 1 167 ? 25.559 7.764 -13.390 1.00 75.38 167 LEU A C 1
ATOM 1320 O O . LEU A 1 167 ? 25.784 8.071 -12.219 1.00 75.38 167 LEU A O 1
ATOM 1324 N N . CYS A 1 168 ? 26.041 6.645 -13.938 1.00 72.12 168 CYS A N 1
ATOM 1325 C CA . CYS A 1 168 ? 26.862 5.672 -13.217 1.00 72.12 168 CYS A CA 1
ATOM 1326 C C . CYS A 1 168 ? 28.128 6.318 -12.641 1.00 72.12 168 CYS A C 1
ATOM 1328 O O . CYS A 1 168 ? 28.440 6.124 -11.467 1.00 72.12 168 CYS A O 1
ATOM 1330 N N . ASN A 1 169 ? 28.815 7.152 -13.425 1.00 74.25 169 ASN A N 1
ATOM 1331 C CA . ASN A 1 169 ? 30.004 7.873 -12.969 1.00 74.25 169 ASN A CA 1
ATOM 1332 C C . ASN A 1 169 ? 29.689 8.890 -11.861 1.00 74.25 169 ASN A C 1
ATOM 1334 O O . ASN A 1 169 ? 30.447 9.017 -10.901 1.00 74.25 169 ASN A O 1
ATOM 1338 N N . GLN A 1 170 ? 28.557 9.597 -11.941 1.00 73.81 170 GLN A N 1
ATOM 1339 C CA . GLN A 1 170 ? 28.121 10.494 -10.864 1.00 73.81 170 GLN A CA 1
ATOM 1340 C C . GLN A 1 170 ? 27.850 9.744 -9.555 1.00 73.81 170 GLN A C 1
ATOM 1342 O O . GLN A 1 170 ? 28.122 10.274 -8.478 1.00 73.81 170 GLN A O 1
ATOM 1347 N N . TRP A 1 171 ? 27.341 8.519 -9.635 1.00 69.81 171 TRP A N 1
ATOM 1348 C CA . TRP A 1 171 ? 27.086 7.675 -8.470 1.00 69.81 171 TRP A CA 1
ATOM 1349 C C . TRP A 1 171 ? 28.345 7.063 -7.874 1.00 69.81 171 TRP A C 1
ATOM 1351 O O . TRP A 1 171 ? 28.526 7.130 -6.661 1.00 69.81 171 TRP A O 1
ATOM 1361 N N . LEU A 1 172 ? 29.257 6.570 -8.715 1.00 65.44 172 LEU A N 1
ATOM 1362 C CA . LEU A 1 172 ? 30.589 6.121 -8.295 1.00 65.44 172 LEU A CA 1
ATOM 1363 C C . LEU A 1 172 ? 31.347 7.217 -7.536 1.00 65.44 172 LEU A C 1
ATOM 1365 O O . LEU A 1 172 ? 32.056 6.936 -6.571 1.00 65.44 172 LEU A O 1
ATOM 1369 N N . ASN A 1 173 ? 31.166 8.473 -7.947 1.00 64.19 173 ASN A N 1
ATOM 1370 C CA . ASN A 1 173 ? 31.824 9.617 -7.327 1.00 64.19 173 ASN A CA 1
ATOM 1371 C C . ASN A 1 173 ? 31.145 10.106 -6.040 1.00 64.19 173 ASN A C 1
ATOM 1373 O O . ASN A 1 173 ? 31.833 10.675 -5.195 1.00 64.19 173 ASN A O 1
ATOM 1377 N N . LYS A 1 174 ? 29.832 9.895 -5.874 1.00 63.34 174 LYS A N 1
ATOM 1378 C CA . LYS A 1 174 ? 29.098 10.294 -4.661 1.00 63.34 174 LYS A CA 1
ATOM 1379 C C . LYS A 1 174 ? 29.177 9.264 -3.534 1.00 63.34 174 LYS A C 1
ATOM 1381 O O . LYS A 1 174 ? 29.260 9.675 -2.386 1.00 63.34 174 LYS A O 1
ATOM 1386 N N . ASP A 1 175 ? 29.215 7.969 -3.850 1.00 59.69 175 ASP A N 1
ATOM 1387 C CA . ASP A 1 175 ? 29.067 6.899 -2.854 1.00 59.69 175 ASP A CA 1
ATOM 1388 C C . ASP A 1 175 ? 30.077 5.754 -3.059 1.00 59.69 175 ASP A C 1
ATOM 1390 O O . ASP A 1 175 ? 29.713 4.596 -3.290 1.00 59.69 175 ASP A O 1
ATOM 1394 N N . LYS A 1 176 ? 31.379 6.054 -2.925 1.00 54.53 176 LYS A N 1
ATOM 1395 C CA . LYS A 1 176 ? 32.466 5.050 -3.005 1.00 54.53 176 LYS A CA 1
ATOM 1396 C C . LYS A 1 176 ? 32.307 3.885 -2.009 1.00 54.53 176 LYS A C 1
ATOM 1398 O O . LYS A 1 176 ? 32.845 2.805 -2.246 1.00 54.53 176 LYS A O 1
ATOM 1403 N N . THR A 1 177 ? 31.570 4.087 -0.916 1.00 49.69 177 THR A N 1
ATOM 1404 C CA . THR A 1 177 ? 31.392 3.106 0.168 1.00 49.69 177 THR A CA 1
ATOM 1405 C C . THR A 1 177 ? 30.212 2.152 -0.059 1.00 49.69 177 THR A C 1
ATOM 1407 O O . THR A 1 177 ? 30.249 1.032 0.432 1.00 49.69 177 THR A O 1
ATOM 1410 N N . ILE A 1 178 ? 29.182 2.549 -0.820 1.00 51.38 178 ILE A N 1
ATOM 1411 C CA . ILE A 1 178 ? 27.918 1.792 -0.946 1.00 51.38 178 ILE A CA 1
ATOM 1412 C C . ILE A 1 178 ? 27.959 0.790 -2.113 1.00 51.38 178 ILE A C 1
ATOM 1414 O O . ILE A 1 178 ? 27.357 -0.280 -2.042 1.00 51.38 178 ILE A O 1
ATOM 1418 N N . MET A 1 179 ? 28.716 1.088 -3.176 1.00 47.09 179 MET A N 1
ATOM 1419 C CA . MET A 1 179 ? 28.839 0.202 -4.346 1.00 47.09 179 MET A CA 1
ATOM 1420 C C . MET A 1 179 ? 29.486 -1.154 -4.008 1.00 47.09 179 MET A C 1
ATOM 1422 O O . MET A 1 179 ? 29.067 -2.170 -4.552 1.00 47.09 179 MET A O 1
ATOM 1426 N N . LYS A 1 180 ? 30.444 -1.200 -3.065 1.00 48.34 180 LYS A N 1
ATOM 1427 C CA . LYS A 1 180 ? 31.059 -2.462 -2.597 1.00 48.34 180 LYS A CA 1
ATOM 1428 C C . LYS A 1 180 ? 30.085 -3.365 -1.831 1.00 48.34 180 LYS A C 1
ATOM 1430 O O . LYS A 1 180 ? 30.286 -4.571 -1.789 1.00 48.34 180 LYS A O 1
ATOM 1435 N N . THR A 1 181 ? 29.054 -2.789 -1.218 1.00 48.38 181 THR A N 1
ATOM 1436 C CA . THR A 1 181 ? 28.064 -3.512 -0.405 1.00 48.38 181 THR A CA 1
ATOM 1437 C C . THR A 1 181 ? 26.826 -3.910 -1.208 1.00 48.38 181 THR A C 1
ATOM 1439 O O . THR A 1 181 ? 26.211 -4.922 -0.894 1.00 48.38 181 THR A O 1
ATOM 1442 N N . ARG A 1 182 ? 26.462 -3.132 -2.241 1.00 48.09 182 ARG A N 1
ATOM 1443 C CA . ARG A 1 182 ? 25.273 -3.365 -3.087 1.00 48.09 182 ARG A CA 1
ATOM 1444 C C . ARG A 1 182 ? 25.478 -4.371 -4.213 1.00 48.09 182 ARG A C 1
ATOM 1446 O O . ARG A 1 182 ? 24.518 -4.985 -4.654 1.00 48.09 182 ARG A O 1
ATOM 1453 N N . PHE A 1 183 ? 26.713 -4.534 -4.665 1.00 48.81 183 PHE A N 1
ATOM 1454 C CA . PHE A 1 183 ? 27.090 -5.505 -5.682 1.00 48.81 183 PHE A CA 1
ATOM 1455 C C . PHE A 1 183 ? 28.013 -6.515 -5.015 1.00 48.81 183 PHE A C 1
ATOM 1457 O O . PHE A 1 183 ? 29.227 -6.476 -5.199 1.00 48.81 183 PHE A O 1
ATOM 1464 N N . LYS A 1 184 ? 27.452 -7.374 -4.157 1.00 39.81 184 LYS A N 1
ATOM 1465 C CA . LYS A 1 184 ? 28.207 -8.512 -3.638 1.00 39.81 184 LYS A CA 1
ATOM 1466 C C . LYS A 1 184 ? 28.361 -9.506 -4.791 1.00 39.81 184 LYS A C 1
ATOM 1468 O O . LYS A 1 184 ? 27.468 -10.303 -5.059 1.00 39.81 184 LYS A O 1
ATOM 1473 N N . VAL A 1 185 ? 29.436 -9.331 -5.549 1.00 39.88 185 VAL A N 1
ATOM 1474 C CA . VAL A 1 185 ? 29.934 -10.307 -6.513 1.00 39.88 185 VAL A CA 1
ATOM 1475 C C . VAL A 1 185 ? 30.880 -11.188 -5.707 1.00 39.88 185 VAL A C 1
ATOM 1477 O O . VAL A 1 185 ? 31.921 -10.695 -5.271 1.00 39.88 185 VAL A O 1
ATOM 1480 N N . ASP A 1 186 ? 30.458 -12.417 -5.413 1.00 33.97 186 ASP A N 1
ATOM 1481 C CA . ASP A 1 186 ? 31.397 -13.472 -5.019 1.00 33.97 186 ASP A CA 1
ATOM 1482 C C . ASP A 1 186 ? 32.154 -13.953 -6.270 1.00 33.97 186 ASP A C 1
ATOM 1484 O O . ASP A 1 186 ? 31.517 -14.026 -7.351 1.00 33.97 186 ASP A O 1
#

Radius of gyration: 22.72 Å; chains: 1; bounding box: 59×41×47 Å